Protein AF-D8Q491-F1 (afdb_monomer)

Solvent-accessible surface area (backbone atoms only — not comparable to full-atom values): 12392 Å² total; per-residue (Å²): 137,83,87,82,88,84,88,85,86,87,83,84,88,84,90,82,81,89,84,92,82,85,83,87,78,84,89,77,90,80,91,77,88,79,81,91,75,91,73,82,64,84,71,76,79,67,75,72,90,44,61,67,62,48,45,58,48,51,30,65,76,68,68,50,57,91,89,53,68,70,28,68,80,63,49,82,90,62,61,54,88,45,78,64,94,67,52,66,62,59,52,46,54,24,27,50,45,33,54,44,52,53,35,52,75,70,71,42,76,95,62,37,44,42,75,63,57,40,50,51,49,48,32,70,74,39,48,32,56,67,73,45,66,85,52,65,62,58,53,50,44,51,50,44,46,74,41,29,46,34,41,44,70,48,88,84,51,83,90,28,27,40,46,79,44,65,89,85,43,86,51,60,70,64,85,78,82,71,77,78,76,79,78,78,82,81,131

Mean predicted aligned error: 14.81 Å

Nearest PDB structures (foldseek):
  3g73-assembly1_A  TM=8.314E-01  e=1.509E-03  Homo sapiens
  3g73-assembly1_B  TM=8.628E-01  e=2.860E-03  Homo sapiens
  6lbi-assembly2_H  TM=8.361E-01  e=1.507E-02  Homo sapiens
  6i6k-assembly1_B  TM=3.647E-01  e=5.401E+00  Papaver somniferum
  1cd3-assembly1_1  TM=3.477E-01  e=9.602E+00  Sinsheimervirus phiX174

Organism: Schizophyllum commune (strain H4-8 / FGSC 9210) (NCBI:txid578458)

Structure (mmCIF, N/CA/C/O backbone):
data_AF-D8Q491-F1
#
_entry.id   AF-D8Q491-F1
#
loop_
_atom_site.group_PDB
_atom_site.id
_atom_site.type_symbol
_atom_site.label_atom_id
_atom_site.label_alt_id
_atom_site.label_comp_id
_atom_site.label_asym_id
_atom_site.label_entity_id
_atom_site.label_seq_id
_atom_site.pdbx_PDB_ins_code
_atom_site.Cartn_x
_atom_site.Cartn_y
_atom_site.Cartn_z
_atom_site.occupancy
_atom_site.B_iso_or_equiv
_atom_site.auth_seq_id
_atom_site.auth_comp_id
_atom_site.auth_asym_id
_atom_site.auth_atom_id
_atom_site.pdbx_PDB_model_num
ATOM 1 N N . MET A 1 1 ? -40.346 23.541 -22.746 1.00 47.41 1 MET A N 1
ATOM 2 C CA . MET A 1 1 ? -39.915 23.163 -24.108 1.00 47.41 1 MET A CA 1
ATOM 3 C C . MET A 1 1 ? -38.427 23.462 -24.255 1.00 47.41 1 MET A C 1
ATOM 5 O O . MET A 1 1 ? -38.086 24.629 -24.392 1.00 47.41 1 MET A O 1
ATOM 9 N N . PRO A 1 2 ? -37.540 22.463 -24.142 1.00 61.78 2 PRO A N 1
ATOM 10 C CA . PRO A 1 2 ? -36.136 22.599 -24.532 1.00 61.78 2 PRO A CA 1
ATOM 11 C C . PRO A 1 2 ? -35.940 22.280 -26.033 1.00 61.78 2 PRO A C 1
ATOM 13 O O . PRO A 1 2 ? -36.677 21.444 -26.565 1.00 61.78 2 PRO A O 1
ATOM 16 N N . PRO A 1 3 ? -34.987 22.927 -26.732 1.00 64.44 3 PRO A N 1
ATOM 17 C CA . PRO A 1 3 ? -34.713 22.653 -28.143 1.00 64.44 3 PRO A CA 1
ATOM 18 C C . PRO A 1 3 ? -33.944 21.330 -28.341 1.00 64.44 3 PRO A C 1
ATOM 20 O O . PRO A 1 3 ? -33.133 20.966 -27.486 1.00 64.44 3 PRO A O 1
ATOM 23 N N . PRO A 1 4 ? -34.154 20.619 -29.468 1.00 67.69 4 PRO A N 1
ATOM 24 C CA . PRO A 1 4 ? -33.410 19.413 -29.807 1.00 67.69 4 PRO A CA 1
ATOM 25 C C . PRO A 1 4 ? -32.214 19.686 -30.740 1.00 67.69 4 PRO A C 1
ATOM 27 O O . PRO A 1 4 ? -32.138 20.713 -31.414 1.00 67.69 4 PRO A O 1
ATOM 30 N N . CYS A 1 5 ? -31.374 18.651 -30.846 1.00 49.38 5 CYS A N 1
ATOM 31 C CA . CYS A 1 5 ? -30.416 18.360 -31.920 1.00 49.38 5 CYS A CA 1
ATOM 32 C C . CYS A 1 5 ? -29.028 19.021 -31.834 1.00 49.38 5 CYS A C 1
ATOM 34 O O . CYS A 1 5 ? -28.890 20.235 -31.943 1.00 49.38 5 CYS A O 1
ATOM 36 N N . ARG A 1 6 ? -27.978 18.185 -31.869 1.00 49.53 6 ARG A N 1
ATOM 37 C CA . ARG A 1 6 ? -27.220 17.882 -33.106 1.00 49.53 6 ARG A CA 1
ATOM 38 C C . ARG A 1 6 ? -26.058 16.917 -32.823 1.00 49.53 6 ARG A C 1
ATOM 40 O O . ARG A 1 6 ? -25.087 17.283 -32.174 1.00 49.53 6 ARG A O 1
ATOM 47 N N . CYS A 1 7 ? -26.144 15.711 -33.381 1.00 46.56 7 CYS A N 1
ATOM 48 C CA . CYS A 1 7 ? -24.970 14.932 -33.784 1.00 46.56 7 CYS A CA 1
ATOM 49 C C . CYS A 1 7 ? -24.567 15.355 -35.206 1.00 46.56 7 CYS A C 1
ATOM 51 O O . CYS A 1 7 ? -25.446 15.660 -36.017 1.00 46.56 7 CYS A O 1
ATOM 53 N N . PRO A 1 8 ? -23.263 15.352 -35.514 1.00 58.75 8 PRO A N 1
ATOM 54 C CA . PRO A 1 8 ? -22.802 14.750 -36.769 1.00 58.75 8 PRO A CA 1
ATOM 55 C C . PRO A 1 8 ? -21.552 13.870 -36.538 1.00 58.75 8 PRO A C 1
ATOM 57 O O . PRO A 1 8 ? -20.696 14.212 -35.733 1.00 58.75 8 PRO A O 1
ATOM 60 N N . THR A 1 9 ? -21.506 12.622 -37.010 1.00 46.50 9 THR A N 1
ATOM 61 C CA . THR A 1 9 ? -21.212 12.124 -38.376 1.00 46.50 9 THR A CA 1
ATOM 62 C C . THR A 1 9 ? -19.729 11.766 -38.557 1.00 46.50 9 THR A C 1
ATOM 64 O O . THR A 1 9 ? -18.832 12.500 -38.167 1.00 46.50 9 THR A O 1
ATOM 67 N N . ALA A 1 10 ? -19.536 10.583 -39.139 1.00 47.47 10 ALA A N 1
ATOM 68 C CA . ALA A 1 10 ? -18.317 9.825 -39.390 1.00 47.47 10 ALA A CA 1
ATOM 69 C C . ALA A 1 10 ? -17.222 10.496 -40.247 1.00 47.47 10 ALA A C 1
ATOM 71 O O . ALA A 1 10 ? -17.512 11.323 -41.106 1.00 47.47 10 ALA A O 1
ATOM 72 N N . ALA A 1 11 ? -15.996 9.977 -40.112 1.00 49.75 11 ALA A N 1
ATOM 73 C CA . ALA A 1 11 ? -14.990 9.824 -41.177 1.00 49.75 11 ALA A CA 1
ATOM 74 C C . ALA A 1 11 ? -14.065 8.653 -40.758 1.00 49.75 11 ALA A C 1
ATOM 76 O O . ALA A 1 11 ? -13.478 8.705 -39.683 1.00 49.75 11 ALA A O 1
ATOM 77 N N . LEU A 1 12 ? -14.154 7.443 -41.324 1.00 45.56 12 LEU A N 1
ATOM 78 C CA . LEU A 1 12 ? -13.623 6.936 -42.605 1.00 45.56 12 LEU A CA 1
ATOM 79 C C . LEU A 1 12 ? -12.116 7.163 -42.849 1.00 45.56 12 LEU A C 1
ATOM 81 O O . LEU A 1 12 ? -11.683 8.272 -43.122 1.00 45.56 12 LEU A O 1
ATOM 85 N N . LEU A 1 13 ? -11.416 6.018 -42.869 1.00 48.44 13 LEU A N 1
ATOM 86 C CA . LEU A 1 13 ? -10.315 5.595 -43.749 1.00 48.44 13 LEU A CA 1
ATOM 87 C C . LEU A 1 13 ? -9.001 6.393 -43.769 1.00 48.44 13 LEU A C 1
ATOM 89 O O . LEU A 1 13 ? -8.922 7.523 -44.232 1.00 48.44 13 LEU A O 1
ATOM 93 N N . GLY A 1 14 ? -7.924 5.676 -43.440 1.00 43.28 14 GLY A N 1
ATOM 94 C CA . GLY A 1 14 ? -6.545 6.053 -43.736 1.00 43.28 14 GLY A CA 1
ATOM 95 C C . GLY A 1 14 ? -5.638 4.827 -43.711 1.00 43.28 14 GLY A C 1
ATOM 96 O O . GLY A 1 14 ? -4.915 4.600 -42.749 1.00 43.28 14 GLY A O 1
ATOM 97 N N . LEU A 1 15 ? -5.744 4.003 -44.752 1.00 49.75 15 LEU A N 1
ATOM 98 C CA . LEU A 1 15 ? -4.867 2.872 -45.043 1.00 49.75 15 LEU A CA 1
ATOM 99 C C . LEU A 1 15 ? -3.595 3.418 -45.714 1.00 49.75 15 LEU A C 1
ATOM 101 O O . LEU A 1 15 ? -3.700 4.054 -46.761 1.00 49.75 15 LEU A O 1
ATOM 105 N N . ALA A 1 16 ? -2.413 3.163 -45.153 1.00 48.84 16 ALA A N 1
ATOM 106 C CA . ALA A 1 16 ? -1.145 3.326 -45.864 1.00 48.84 16 ALA A CA 1
ATOM 107 C C . ALA A 1 16 ? -0.151 2.244 -45.422 1.00 48.84 16 ALA A C 1
ATOM 109 O O . ALA A 1 16 ? 0.272 2.171 -44.271 1.00 48.84 16 ALA A O 1
ATOM 110 N N . LEU A 1 17 ? 0.138 1.373 -46.383 1.00 44.84 17 LEU A N 1
ATOM 111 C CA . LEU A 1 17 ? 1.095 0.275 -46.388 1.00 44.84 17 LEU A CA 1
ATOM 112 C C . LEU A 1 17 ? 2.467 0.798 -46.879 1.00 44.84 17 LEU A C 1
ATOM 114 O O . LEU A 1 17 ? 2.544 1.897 -47.427 1.00 44.84 17 LEU A O 1
ATOM 118 N N . VAL A 1 18 ? 3.474 -0.087 -46.837 1.00 45.28 18 VAL A N 1
ATOM 119 C CA . VAL A 1 18 ? 4.784 -0.063 -47.537 1.00 45.28 18 VAL A CA 1
ATOM 120 C C . VAL A 1 18 ? 5.852 0.777 -46.783 1.00 45.28 18 VAL A C 1
ATOM 122 O O . VAL A 1 18 ? 5.591 1.908 -46.411 1.00 45.28 18 VAL A O 1
ATOM 125 N N . ILE A 1 19 ? 7.070 0.315 -46.449 1.00 48.22 19 ILE A N 1
ATOM 126 C CA . ILE A 1 19 ? 8.067 -0.447 -47.225 1.00 48.22 19 ILE A CA 1
ATOM 127 C C . ILE A 1 19 ? 9.007 -1.272 -46.311 1.00 48.22 19 ILE A C 1
ATOM 129 O O . ILE A 1 19 ? 9.487 -0.793 -45.287 1.00 48.22 19 ILE A O 1
ATOM 133 N N . LEU A 1 20 ? 9.301 -2.503 -46.751 1.00 45.97 20 LEU A N 1
ATOM 134 C CA . LEU A 1 20 ? 10.398 -3.384 -46.326 1.00 45.97 20 LEU A CA 1
ATOM 135 C C . LEU A 1 20 ? 11.755 -2.893 -46.859 1.00 45.97 20 LEU A C 1
ATOM 137 O O . LEU A 1 20 ? 11.877 -2.659 -48.059 1.00 45.97 20 LEU A O 1
ATOM 141 N N . ALA A 1 21 ? 12.798 -2.908 -46.026 1.00 48.22 21 ALA A N 1
ATOM 142 C CA . ALA A 1 21 ? 14.168 -3.151 -46.489 1.00 48.22 21 ALA A CA 1
ATOM 143 C C . ALA A 1 21 ? 15.022 -3.778 -45.364 1.00 48.22 21 ALA A C 1
ATOM 145 O O . ALA A 1 21 ? 15.107 -3.199 -44.279 1.00 48.22 21 ALA A O 1
ATOM 146 N N . PRO A 1 22 ? 15.661 -4.940 -45.592 1.00 48.66 22 PRO A N 1
ATOM 147 C CA . PRO A 1 22 ? 16.613 -5.534 -44.663 1.00 48.66 22 PRO A CA 1
ATOM 148 C C . PRO A 1 22 ? 18.025 -5.000 -44.942 1.00 48.66 22 PRO A C 1
ATOM 150 O O . PRO A 1 22 ? 18.543 -5.152 -46.046 1.00 48.66 22 PRO A O 1
ATOM 153 N N . VAL A 1 23 ? 18.682 -4.414 -43.940 1.00 55.75 23 VAL A N 1
ATOM 154 C CA . VAL A 1 23 ? 20.129 -4.167 -44.001 1.00 55.75 23 VAL A CA 1
ATOM 155 C C . VAL A 1 23 ? 20.834 -5.325 -43.308 1.00 55.75 23 VAL A C 1
ATOM 157 O O . VAL A 1 23 ? 20.919 -5.404 -42.086 1.00 55.75 23 VAL A O 1
ATOM 160 N N . VAL A 1 24 ? 21.324 -6.239 -44.138 1.00 48.47 24 VAL A N 1
ATOM 161 C CA . VAL A 1 24 ? 22.326 -7.241 -43.788 1.00 48.47 24 VAL A CA 1
ATOM 162 C C . VAL A 1 24 ? 23.641 -6.499 -43.553 1.00 48.47 24 VAL A C 1
ATOM 164 O O . VAL A 1 24 ? 24.167 -5.883 -44.476 1.00 48.47 24 VAL A O 1
ATOM 167 N N . HIS A 1 25 ? 24.177 -6.550 -42.334 1.00 47.19 25 HIS A N 1
ATOM 168 C CA . HIS A 1 25 ? 25.595 -6.297 -42.098 1.00 47.19 25 HIS A CA 1
ATOM 169 C C . HIS A 1 25 ? 26.256 -7.587 -41.629 1.00 47.19 25 HIS A C 1
ATOM 171 O O . HIS A 1 25 ? 25.835 -8.250 -40.684 1.00 47.19 25 HIS A O 1
ATOM 177 N N . THR A 1 26 ? 27.270 -7.939 -42.400 1.00 53.16 26 THR A N 1
ATOM 178 C CA . THR A 1 26 ? 28.148 -9.094 -42.318 1.00 53.16 26 THR A CA 1
ATOM 179 C C . THR A 1 26 ? 28.797 -9.259 -40.949 1.00 53.16 26 THR A C 1
ATOM 181 O O . THR A 1 26 ? 29.401 -8.332 -40.413 1.00 53.16 26 THR A O 1
ATOM 184 N N . LEU A 1 27 ? 28.727 -10.495 -40.454 1.00 40.72 27 LEU A N 1
ATOM 185 C CA . LEU A 1 27 ? 29.544 -11.048 -39.382 1.00 40.72 27 LEU A CA 1
ATOM 186 C C . LEU A 1 27 ? 31.038 -10.851 -39.672 1.00 40.72 27 LEU A C 1
ATOM 188 O O . LEU A 1 27 ? 31.508 -11.153 -40.770 1.00 40.72 27 LEU A O 1
ATOM 192 N N . ARG A 1 28 ? 31.797 -10.451 -38.650 1.00 51.75 28 ARG A N 1
ATOM 193 C CA . ARG A 1 28 ? 33.233 -10.722 -38.566 1.00 51.75 28 ARG A CA 1
ATOM 194 C C . ARG A 1 28 ? 33.545 -11.223 -37.150 1.00 51.75 28 ARG A C 1
ATOM 196 O O . ARG A 1 28 ? 33.179 -10.533 -36.200 1.00 51.75 28 ARG A O 1
ATOM 203 N N . PRO A 1 29 ? 34.153 -12.411 -36.991 1.00 46.44 29 PRO A N 1
ATOM 204 C CA . PRO A 1 29 ? 34.538 -12.929 -35.688 1.00 46.44 29 PRO A CA 1
ATOM 205 C C . PRO A 1 29 ? 35.865 -12.291 -35.266 1.00 46.44 29 PRO A C 1
ATOM 207 O O . PRO A 1 29 ? 36.779 -12.165 -36.080 1.00 46.44 29 PRO A O 1
ATOM 210 N N . SER A 1 30 ? 35.963 -11.895 -34.002 1.00 48.22 30 SER A N 1
ATOM 211 C CA . SER A 1 30 ? 37.242 -11.638 -33.344 1.00 48.22 30 SER A CA 1
ATOM 212 C C . SER A 1 30 ? 37.211 -12.406 -32.036 1.00 48.22 30 SER A C 1
ATOM 214 O O . SER A 1 30 ? 36.563 -12.002 -31.072 1.00 48.22 30 SER A O 1
ATOM 216 N N . GLU A 1 31 ? 37.835 -13.573 -32.071 1.00 52.53 31 GLU A N 1
ATOM 217 C CA . GLU A 1 31 ? 38.245 -14.309 -30.890 1.00 52.53 31 GLU A CA 1
ATOM 218 C C . GLU A 1 31 ? 39.407 -13.539 -30.277 1.00 52.53 31 GLU A C 1
ATOM 220 O O . GLU A 1 31 ? 40.413 -13.353 -30.944 1.00 52.53 31 GLU A O 1
ATOM 225 N N . ASP A 1 32 ? 39.235 -13.070 -29.048 1.00 52.81 32 ASP A N 1
ATOM 226 C CA . ASP A 1 32 ? 40.310 -12.970 -28.066 1.00 52.81 32 ASP A CA 1
ATOM 227 C C . ASP A 1 32 ? 39.650 -12.974 -26.687 1.00 52.81 32 ASP A C 1
ATOM 229 O O . ASP A 1 32 ? 39.101 -11.990 -26.188 1.00 52.81 32 ASP A O 1
ATOM 233 N N . ALA A 1 33 ? 39.635 -14.168 -26.106 1.00 50.69 33 ALA A N 1
ATOM 234 C CA . ALA A 1 33 ? 39.386 -14.378 -24.699 1.00 50.69 33 ALA A CA 1
ATOM 235 C C . ALA A 1 33 ? 40.558 -13.797 -23.910 1.00 50.69 33 ALA A C 1
ATOM 237 O O . ALA A 1 33 ? 41.686 -14.145 -24.217 1.00 50.69 33 ALA A O 1
ATOM 238 N N . HIS A 1 34 ? 40.297 -13.001 -22.870 1.00 41.78 34 HIS A N 1
ATOM 239 C CA . HIS A 1 34 ? 41.049 -13.044 -21.613 1.00 41.78 34 HIS A CA 1
ATOM 240 C C . HIS A 1 34 ? 40.311 -12.271 -20.502 1.00 41.78 34 HIS A C 1
ATOM 242 O O . HIS A 1 34 ? 40.121 -11.064 -20.571 1.00 41.78 34 HIS A O 1
ATOM 248 N N . SER A 1 35 ? 39.941 -13.035 -19.471 1.00 39.22 35 SER A N 1
ATOM 249 C CA . SER A 1 35 ? 39.947 -12.698 -18.041 1.00 39.22 35 SER A CA 1
ATOM 250 C C . SER A 1 35 ? 39.117 -11.522 -17.500 1.00 39.22 35 SER A C 1
ATOM 252 O O . SER A 1 35 ? 39.517 -10.368 -17.537 1.00 39.22 35 SER A O 1
ATOM 254 N N . LEU A 1 36 ? 38.020 -11.911 -16.835 1.00 52.19 36 LEU A N 1
ATOM 255 C CA . LEU A 1 36 ? 37.711 -11.615 -15.426 1.00 52.19 36 LEU A CA 1
ATOM 256 C C . LEU A 1 36 ? 38.154 -10.248 -14.881 1.00 52.19 36 LEU A C 1
ATOM 258 O O . LEU A 1 36 ? 39.211 -10.139 -14.274 1.00 52.19 36 LEU A O 1
ATOM 262 N N . GLU A 1 37 ? 37.231 -9.293 -14.916 1.00 48.25 37 GLU A N 1
ATOM 263 C CA . GLU A 1 37 ? 37.035 -8.331 -13.831 1.00 48.25 37 GLU A CA 1
ATOM 264 C C . GLU A 1 37 ? 35.536 -8.354 -13.503 1.00 48.25 37 GLU A C 1
ATOM 266 O O . GLU A 1 37 ? 34.687 -7.943 -14.298 1.00 48.25 37 GLU A O 1
ATOM 271 N N . VAL A 1 38 ? 35.195 -8.914 -12.340 1.00 51.72 38 VAL A N 1
ATOM 272 C CA . VAL A 1 38 ? 33.854 -8.874 -11.744 1.00 51.72 38 VAL A CA 1
ATOM 273 C C . VAL A 1 38 ? 33.609 -7.435 -11.288 1.00 51.72 38 VAL A C 1
ATOM 275 O O . VAL A 1 38 ? 33.744 -7.086 -10.120 1.00 51.72 38 VAL A O 1
ATOM 278 N N . GLY A 1 39 ? 33.291 -6.570 -12.247 1.00 39.03 39 GLY A N 1
ATOM 279 C CA . GLY A 1 39 ? 32.805 -5.222 -12.005 1.00 39.03 39 GLY A CA 1
ATOM 280 C C . GLY A 1 39 ? 31.321 -5.276 -11.677 1.00 39.03 39 GLY A C 1
ATOM 281 O O . GLY A 1 39 ? 30.483 -5.122 -12.563 1.00 39.03 39 GLY A O 1
ATOM 282 N N . GLY A 1 40 ? 30.989 -5.508 -10.406 1.00 44.56 40 GLY A N 1
ATOM 283 C CA . GLY A 1 40 ? 29.652 -5.266 -9.867 1.00 44.56 40 GLY A CA 1
ATOM 284 C C . GLY A 1 40 ? 29.338 -3.773 -9.910 1.00 44.56 40 GLY A C 1
ATOM 285 O O . GLY A 1 40 ? 29.452 -3.082 -8.901 1.00 44.56 40 GLY A O 1
ATOM 286 N N . GLY A 1 41 ? 28.993 -3.261 -11.093 1.00 37.09 41 GLY A N 1
ATOM 287 C CA . GLY A 1 41 ? 28.416 -1.930 -11.232 1.00 37.09 41 GLY A CA 1
ATOM 288 C C . GLY A 1 41 ? 27.120 -1.847 -10.419 1.00 37.09 41 GLY A C 1
ATOM 289 O O . GLY A 1 41 ? 26.468 -2.879 -10.227 1.00 37.09 41 GLY A O 1
ATOM 290 N N . PRO A 1 42 ? 26.730 -0.658 -9.924 1.00 43.47 42 PRO A N 1
ATOM 291 C CA . PRO A 1 42 ? 25.450 -0.492 -9.258 1.00 43.47 42 PRO A CA 1
ATOM 292 C C . PRO A 1 42 ? 24.379 -0.894 -10.265 1.00 43.47 42 PRO A C 1
ATOM 294 O O . PRO A 1 42 ? 24.131 -0.193 -11.246 1.00 43.47 42 PRO A O 1
ATOM 297 N N . THR A 1 43 ? 23.797 -2.076 -10.067 1.00 49.62 43 THR A N 1
ATOM 298 C CA . THR A 1 43 ? 22.609 -2.502 -10.787 1.00 49.62 43 THR A CA 1
ATOM 299 C C . THR A 1 43 ? 21.616 -1.376 -10.597 1.00 49.62 43 THR A C 1
ATOM 301 O O . THR A 1 43 ? 21.188 -1.141 -9.465 1.00 49.62 43 THR A O 1
ATOM 304 N N . SER A 1 44 ? 21.322 -0.641 -11.672 1.00 45.06 44 SER A N 1
ATOM 305 C CA . SER A 1 44 ? 20.170 0.247 -11.725 1.00 45.06 44 SER A CA 1
ATOM 306 C C . SER A 1 44 ? 19.031 -0.542 -11.096 1.00 45.06 44 SER A C 1
ATOM 308 O O . SER A 1 44 ? 18.641 -1.582 -11.635 1.00 45.06 44 SER A O 1
ATOM 310 N N . ARG A 1 45 ? 18.579 -0.121 -9.907 1.00 54.94 45 ARG A N 1
ATOM 311 C CA . ARG A 1 45 ? 17.489 -0.7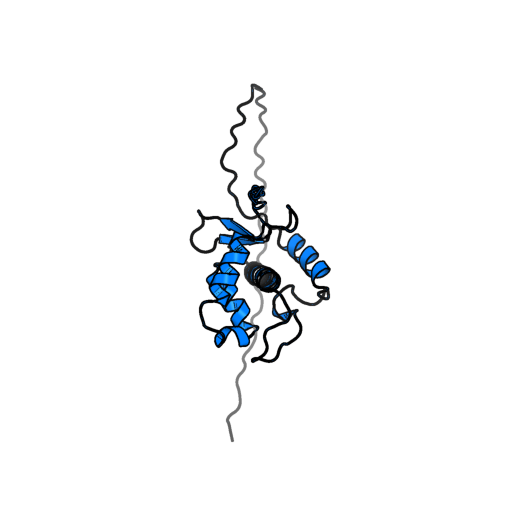62 -9.163 1.00 54.94 45 ARG A CA 1
ATOM 312 C C . ARG A 1 45 ? 16.168 -0.418 -9.831 1.00 54.94 45 ARG A C 1
ATOM 314 O O . ARG A 1 45 ? 15.190 -0.094 -9.177 1.00 54.94 45 ARG A O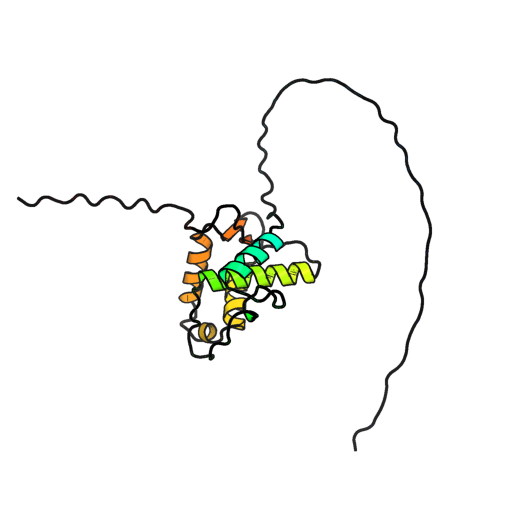 1
ATOM 321 N N . ARG A 1 46 ? 16.156 -0.470 -11.164 1.00 55.94 46 ARG A N 1
ATOM 322 C CA . ARG A 1 46 ? 14.964 -0.347 -11.964 1.00 55.94 46 ARG A CA 1
ATOM 323 C C . ARG A 1 46 ? 14.014 -1.397 -11.404 1.00 55.94 46 ARG A C 1
ATOM 325 O O . ARG A 1 46 ? 14.366 -2.582 -11.440 1.00 55.94 46 ARG A O 1
ATOM 332 N N . PRO A 1 47 ? 12.877 -0.979 -10.839 1.00 57.25 47 PRO A N 1
ATOM 333 C CA . PRO A 1 47 ? 11.970 -1.896 -10.189 1.00 57.25 47 PRO A CA 1
ATOM 334 C C . PRO A 1 47 ? 11.624 -2.981 -11.209 1.00 57.25 47 PRO A C 1
ATOM 336 O O . PRO A 1 47 ? 11.205 -2.652 -12.329 1.00 57.25 47 PRO A O 1
ATOM 339 N N . PRO A 1 48 ? 11.879 -4.263 -10.898 1.00 60.81 48 PRO A N 1
ATOM 340 C CA . PRO A 1 48 ? 11.470 -5.327 -11.789 1.00 60.81 48 PRO A CA 1
ATOM 341 C C . PRO A 1 48 ? 9.964 -5.176 -11.987 1.00 60.81 48 PRO A C 1
ATOM 343 O O . PRO A 1 48 ? 9.235 -4.880 -11.037 1.00 60.81 48 PRO A O 1
ATOM 346 N N . ASN A 1 49 ? 9.501 -5.316 -13.230 1.00 66.06 49 ASN A N 1
ATOM 347 C CA . ASN A 1 49 ? 8.082 -5.283 -13.568 1.00 66.06 49 ASN A CA 1
ATOM 348 C C . ASN A 1 49 ? 7.388 -6.541 -13.005 1.00 66.06 49 ASN A C 1
ATOM 350 O O . ASN A 1 49 ? 6.925 -7.401 -13.745 1.00 66.06 49 ASN A O 1
ATOM 354 N N . ASN A 1 50 ? 7.353 -6.660 -11.679 1.00 84.25 50 ASN A N 1
ATOM 355 C CA . ASN A 1 50 ? 6.768 -7.758 -10.922 1.00 84.25 50 ASN A CA 1
ATOM 356 C C . ASN A 1 50 ? 5.271 -7.518 -10.683 1.00 84.25 50 ASN A C 1
ATOM 358 O O . ASN A 1 50 ? 4.691 -8.147 -9.805 1.00 84.25 50 ASN A O 1
ATOM 362 N N . HIS A 1 51 ? 4.636 -6.607 -11.434 1.00 87.50 51 HIS A N 1
ATOM 363 C CA . HIS A 1 51 ? 3.224 -6.257 -11.256 1.00 87.50 51 HIS A CA 1
ATOM 364 C C . HIS A 1 51 ? 2.328 -7.500 -11.326 1.00 87.50 51 HIS A C 1
ATOM 366 O O . HIS A 1 51 ? 1.583 -7.759 -10.390 1.00 87.50 51 HIS A O 1
ATOM 372 N N . GLU A 1 52 ? 2.508 -8.347 -12.340 1.00 90.06 52 GLU A N 1
ATOM 373 C CA . GLU A 1 52 ? 1.731 -9.583 -12.503 1.00 90.06 52 GLU A CA 1
ATOM 374 C C . GLU A 1 52 ? 1.963 -10.596 -11.366 1.00 90.06 52 GLU A C 1
ATOM 376 O O . GLU A 1 52 ? 1.018 -11.179 -10.832 1.00 90.06 52 GLU A O 1
ATOM 381 N N . ALA A 1 53 ? 3.215 -10.785 -10.938 1.00 92.06 53 ALA A N 1
ATOM 382 C CA . ALA A 1 53 ? 3.534 -11.674 -9.820 1.00 92.06 53 ALA A CA 1
ATOM 383 C C . ALA A 1 53 ? 2.924 -11.165 -8.501 1.00 92.06 53 ALA A C 1
ATOM 385 O O . ALA A 1 53 ? 2.401 -11.951 -7.703 1.00 92.06 53 ALA A O 1
ATOM 386 N N . ASN A 1 54 ? 2.956 -9.847 -8.296 1.00 93.00 54 ASN A N 1
ATOM 387 C CA . ASN A 1 54 ? 2.349 -9.181 -7.154 1.00 93.00 54 ASN A CA 1
ATOM 388 C C . ASN A 1 54 ? 0.815 -9.312 -7.181 1.00 93.00 54 ASN A C 1
ATOM 390 O O . ASN A 1 54 ? 0.231 -9.588 -6.132 1.00 93.00 54 ASN A O 1
ATOM 394 N N . ASP A 1 55 ? 0.176 -9.189 -8.353 1.00 94.56 55 ASP A N 1
ATOM 395 C CA . ASP A 1 55 ? -1.270 -9.392 -8.535 1.00 94.56 55 ASP A CA 1
ATOM 396 C C . ASP A 1 55 ? -1.674 -10.797 -8.085 1.00 94.56 55 ASP A C 1
ATOM 398 O O . ASP A 1 55 ? -2.503 -10.952 -7.186 1.00 94.56 55 ASP A O 1
ATOM 402 N N . ILE A 1 56 ? -1.005 -11.826 -8.619 1.00 95.06 56 ILE A N 1
ATOM 403 C CA . ILE A 1 56 ? -1.277 -13.232 -8.289 1.00 95.06 56 ILE A CA 1
ATOM 404 C C . ILE A 1 56 ? -1.123 -13.479 -6.783 1.00 95.06 56 ILE A C 1
ATOM 406 O O . ILE A 1 56 ? -1.944 -14.180 -6.180 1.00 95.06 56 ILE A O 1
ATOM 410 N N . TYR A 1 57 ? -0.079 -12.918 -6.167 1.00 95.31 57 TYR A N 1
ATOM 411 C CA . TYR A 1 57 ? 0.174 -13.072 -4.737 1.00 95.31 57 TYR A CA 1
ATOM 412 C C . TYR A 1 57 ? -0.938 -12.442 -3.888 1.00 95.31 57 TYR A C 1
ATOM 414 O O . TYR A 1 57 ? -1.557 -13.122 -3.063 1.00 95.31 57 TYR A O 1
ATOM 422 N N . LEU A 1 58 ? -1.231 -11.162 -4.122 1.00 96.19 58 LEU A N 1
ATOM 423 C CA . LEU A 1 58 ? -2.240 -10.406 -3.380 1.00 96.19 58 LEU A CA 1
ATOM 424 C C . LEU A 1 58 ? -3.634 -11.002 -3.555 1.00 96.19 58 LEU A C 1
ATOM 426 O O . LEU A 1 58 ? -4.391 -11.121 -2.590 1.00 96.19 58 LEU A O 1
ATOM 430 N N . ARG A 1 59 ? -3.949 -11.450 -4.770 1.00 97.06 59 ARG A N 1
ATOM 431 C CA . ARG A 1 59 ? -5.204 -12.115 -5.096 1.00 97.06 59 ARG A CA 1
ATOM 432 C C . ARG A 1 59 ? -5.423 -13.367 -4.254 1.00 97.06 59 ARG A C 1
ATOM 434 O O . ARG A 1 59 ? -6.510 -13.556 -3.711 1.00 97.06 59 ARG A O 1
ATOM 441 N N . ARG A 1 60 ? -4.390 -14.202 -4.105 1.00 96.31 60 ARG A N 1
ATOM 442 C CA . ARG A 1 60 ? -4.437 -15.404 -3.255 1.00 96.31 60 ARG A CA 1
ATOM 443 C C . ARG A 1 60 ? -4.554 -15.046 -1.776 1.00 96.31 60 ARG A C 1
ATOM 445 O O . ARG A 1 60 ? -5.362 -15.649 -1.077 1.00 96.31 60 ARG A O 1
ATOM 452 N N . GLN A 1 61 ? -3.775 -14.069 -1.312 1.00 95.50 61 GLN A N 1
ATOM 453 C CA . GLN A 1 61 ? -3.741 -13.662 0.095 1.00 95.50 61 GLN A CA 1
ATOM 454 C C . GLN A 1 61 ? -5.076 -13.071 0.569 1.00 95.50 61 GLN A C 1
ATOM 456 O O . GLN A 1 61 ? -5.511 -13.348 1.684 1.00 95.50 61 GLN A O 1
ATOM 461 N N . LEU A 1 62 ? -5.718 -12.258 -0.271 1.00 96.06 62 LEU A N 1
ATOM 462 C CA . LEU A 1 62 ? -6.933 -11.512 0.067 1.00 96.06 62 LEU A CA 1
ATOM 463 C C . LEU A 1 62 ? -8.205 -12.122 -0.533 1.00 96.06 62 LEU A C 1
ATOM 465 O O . LEU A 1 62 ? -9.279 -11.549 -0.383 1.00 96.06 62 LEU A O 1
ATOM 469 N N . GLN A 1 63 ? -8.083 -13.276 -1.198 1.00 96.44 63 GLN A N 1
ATOM 470 C CA . GLN A 1 63 ? -9.179 -13.985 -1.864 1.00 96.44 63 GLN A CA 1
ATOM 471 C C . GLN A 1 63 ? -9.949 -13.101 -2.862 1.00 96.44 63 GLN A C 1
ATOM 473 O O . GLN A 1 63 ? -11.174 -13.172 -2.958 1.00 96.44 63 GLN A O 1
ATOM 478 N N . ILE A 1 64 ? -9.230 -12.268 -3.622 1.00 95.88 64 ILE A N 1
ATOM 479 C CA . ILE A 1 64 ? -9.846 -11.352 -4.590 1.00 95.88 64 ILE A CA 1
ATOM 480 C C . ILE A 1 64 ? -10.285 -12.146 -5.839 1.00 95.88 64 ILE A C 1
ATOM 482 O O . ILE A 1 64 ? -9.462 -12.815 -6.470 1.00 95.88 64 ILE A O 1
ATOM 486 N N . PRO A 1 65 ? -11.557 -12.083 -6.262 1.00 95.19 65 PRO A N 1
ATOM 487 C CA . PRO A 1 65 ? -12.035 -12.782 -7.457 1.00 95.19 65 PRO A CA 1
ATOM 488 C C . PRO A 1 65 ? -11.347 -12.315 -8.748 1.00 95.19 65 PRO A C 1
ATOM 490 O O . PRO A 1 65 ? -11.199 -11.106 -8.917 1.00 95.19 65 PRO A O 1
ATOM 493 N N . PRO A 1 66 ? -11.001 -13.213 -9.699 1.00 93.75 66 PRO A N 1
ATOM 494 C CA . PRO A 1 66 ? -10.176 -12.916 -10.888 1.00 93.75 66 PRO A CA 1
ATOM 495 C C . PRO A 1 66 ? -10.711 -11.803 -11.798 1.00 93.75 66 PRO A C 1
ATOM 497 O O . PRO A 1 66 ? -9.959 -11.251 -12.588 1.00 93.75 66 PRO A O 1
ATOM 500 N N . HIS A 1 67 ? -11.999 -11.479 -11.695 1.00 93.12 67 HIS A N 1
ATOM 501 C CA . HIS A 1 67 ? -12.654 -10.430 -12.473 1.00 93.12 67 HIS A CA 1
ATOM 502 C C . HIS A 1 67 ? -12.540 -9.028 -11.850 1.00 93.12 67 HIS A C 1
ATOM 504 O O . HIS A 1 67 ? -12.932 -8.061 -12.493 1.00 93.12 67 HIS A O 1
ATOM 510 N N . LEU A 1 68 ? -12.067 -8.916 -10.605 1.00 95.25 68 LEU A N 1
ATOM 511 C CA . LEU A 1 68 ? -11.814 -7.640 -9.939 1.00 95.25 68 LEU A CA 1
ATOM 512 C C . LEU A 1 68 ? -10.333 -7.288 -10.021 1.00 95.25 68 LEU A C 1
ATOM 514 O O . LEU A 1 68 ? -9.476 -8.159 -9.829 1.00 95.25 68 LEU A O 1
ATOM 518 N N . ASP A 1 69 ? -10.056 -6.008 -10.244 1.00 95.31 69 ASP A N 1
ATOM 519 C CA . ASP A 1 69 ? -8.712 -5.448 -10.152 1.00 95.31 69 ASP A CA 1
ATOM 520 C C . ASP A 1 69 ? -8.189 -5.564 -8.715 1.00 95.31 69 ASP A C 1
ATOM 522 O O . ASP A 1 69 ? -8.931 -5.400 -7.748 1.00 95.31 69 ASP A O 1
ATOM 526 N N . VAL A 1 70 ? -6.901 -5.862 -8.549 1.00 96.50 70 VAL A N 1
ATOM 527 C CA . VAL A 1 70 ? -6.285 -5.972 -7.220 1.00 96.50 70 VAL A CA 1
ATOM 528 C C . VAL A 1 70 ? -5.960 -4.571 -6.697 1.00 96.50 70 VAL A C 1
ATOM 530 O O . VAL A 1 70 ? -4.851 -4.059 -6.846 1.00 96.50 70 VAL A O 1
ATOM 533 N N . ASP A 1 71 ? -6.946 -3.918 -6.094 1.00 96.94 71 ASP A N 1
ATOM 534 C CA . ASP A 1 71 ? -6.817 -2.583 -5.512 1.00 96.94 71 ASP A CA 1
ATOM 535 C C . ASP A 1 71 ? -7.675 -2.420 -4.238 1.00 96.94 71 ASP A C 1
ATOM 537 O O . ASP A 1 71 ? -8.190 -3.385 -3.671 1.00 96.94 71 ASP A O 1
ATOM 541 N N . LEU A 1 72 ? -7.811 -1.190 -3.731 1.00 97.31 72 LEU A N 1
ATOM 542 C CA . LEU A 1 72 ? -8.633 -0.915 -2.545 1.00 97.31 72 LEU A CA 1
ATOM 543 C C . LEU A 1 72 ? -10.150 -1.048 -2.791 1.00 97.31 72 LEU A C 1
ATOM 545 O O . LEU A 1 72 ? -10.914 -1.139 -1.825 1.00 97.31 72 LEU A O 1
ATOM 549 N N . TRP A 1 73 ? -10.604 -1.027 -4.046 1.00 96.62 73 TRP A N 1
ATOM 550 C CA . TRP A 1 73 ? -12.013 -1.188 -4.420 1.00 96.62 73 TRP A CA 1
ATOM 551 C C . TRP A 1 73 ? -12.431 -2.655 -4.443 1.00 96.62 73 TRP A C 1
ATOM 553 O O . TRP A 1 73 ? -13.611 -2.932 -4.256 1.00 96.62 73 TRP A O 1
ATOM 563 N N . ALA A 1 74 ? -11.483 -3.588 -4.549 1.00 95.94 74 ALA A N 1
ATOM 564 C CA . ALA A 1 74 ? -11.742 -5.014 -4.358 1.00 95.94 74 ALA A CA 1
ATOM 565 C C . ALA A 1 74 ? -12.105 -5.406 -2.914 1.00 95.94 74 ALA A C 1
ATOM 567 O O . ALA A 1 74 ? -12.604 -6.508 -2.682 1.00 95.94 74 ALA A O 1
ATOM 568 N N . LEU A 1 75 ? -11.845 -4.535 -1.933 1.00 95.31 75 LEU A N 1
ATOM 569 C CA . LEU A 1 75 ? -12.195 -4.797 -0.538 1.00 95.31 75 LEU A CA 1
ATOM 570 C C . LEU A 1 75 ? -13.682 -4.529 -0.255 1.00 95.31 75 LEU A C 1
ATOM 572 O O . LEU A 1 75 ? -14.245 -3.587 -0.828 1.00 95.31 75 LEU A O 1
ATOM 576 N N . PRO A 1 76 ? -14.295 -5.272 0.693 1.00 92.75 76 PRO A N 1
ATOM 577 C CA . PRO A 1 76 ? -15.662 -5.024 1.140 1.00 92.75 76 PRO A CA 1
ATOM 578 C C . PRO A 1 76 ? -15.880 -3.575 1.579 1.00 92.75 76 PRO A C 1
ATOM 580 O O . PRO A 1 76 ? -15.005 -2.952 2.190 1.00 92.75 76 PRO A O 1
ATOM 583 N N . ASP A 1 77 ? -17.071 -3.048 1.300 1.00 91.50 77 ASP A N 1
ATOM 584 C CA . ASP A 1 77 ? -17.438 -1.700 1.716 1.00 91.50 77 ASP A CA 1
ATOM 585 C C . ASP A 1 77 ? -17.432 -1.558 3.243 1.00 91.50 77 ASP A C 1
ATOM 587 O O . ASP A 1 77 ? -17.911 -2.417 3.985 1.00 91.50 77 ASP A O 1
ATOM 591 N N . CYS A 1 78 ? -16.898 -0.429 3.709 1.00 90.81 78 CYS A N 1
ATOM 592 C CA . CYS A 1 78 ? -16.869 -0.055 5.116 1.00 90.81 78 CYS A CA 1
ATOM 593 C C . CYS A 1 78 ? -17.633 1.263 5.303 1.00 90.81 78 CYS A C 1
ATOM 595 O O . CYS A 1 78 ? -17.381 2.212 4.551 1.00 90.81 78 CYS A O 1
ATOM 597 N N . PRO A 1 79 ? -18.533 1.375 6.298 1.00 91.75 79 PRO A N 1
ATOM 598 C CA . PRO A 1 79 ? -19.201 2.634 6.605 1.00 91.75 79 PRO A CA 1
ATOM 599 C C . PRO A 1 79 ? -18.196 3.767 6.883 1.00 91.75 79 PRO A C 1
ATOM 601 O O . PRO A 1 79 ? -17.139 3.522 7.469 1.00 91.75 79 PRO A O 1
ATOM 604 N N . PRO A 1 80 ? -18.515 5.026 6.526 1.00 88.69 80 PRO A N 1
ATOM 605 C CA . PRO A 1 80 ? -17.544 6.126 6.493 1.00 88.69 80 PRO A CA 1
ATOM 606 C C . PRO A 1 80 ? -16.960 6.503 7.860 1.00 88.69 80 PRO A C 1
ATOM 608 O O . PRO A 1 80 ? -15.899 7.111 7.930 1.00 88.69 80 PRO A O 1
ATOM 611 N N . HIS A 1 81 ? -17.642 6.159 8.949 1.00 89.38 81 HIS A N 1
ATOM 612 C CA . HIS A 1 81 ? -17.240 6.463 10.323 1.00 89.38 81 HIS A CA 1
ATOM 613 C C . HIS A 1 81 ? -16.614 5.258 11.042 1.00 89.38 81 HIS A C 1
ATOM 615 O O . HIS A 1 81 ? -16.257 5.363 12.214 1.00 89.38 81 HIS A O 1
ATOM 621 N N . ILE A 1 82 ? -16.469 4.120 10.357 1.00 92.06 82 ILE A N 1
ATOM 622 C CA . ILE A 1 82 ? -15.914 2.890 10.918 1.00 92.06 82 ILE A CA 1
ATOM 623 C C . ILE A 1 82 ? -14.534 2.651 10.315 1.00 92.06 82 ILE A C 1
ATOM 625 O O . ILE A 1 82 ? -14.316 2.806 9.113 1.00 92.06 82 ILE A O 1
ATOM 629 N N . ARG A 1 83 ? -13.584 2.273 11.172 1.00 91.75 83 ARG A N 1
ATOM 630 C CA . ARG A 1 83 ? -12.251 1.871 10.735 1.00 91.75 83 ARG A CA 1
ATOM 631 C C . ARG A 1 83 ? -12.349 0.547 9.964 1.00 91.75 83 ARG A C 1
ATOM 633 O O . ARG A 1 83 ? -12.913 -0.396 10.514 1.00 91.75 83 ARG A O 1
ATOM 640 N N . PRO A 1 84 ? -11.763 0.428 8.760 1.00 94.44 84 PRO A N 1
ATOM 641 C CA . PRO A 1 84 ? -11.748 -0.846 8.051 1.00 94.44 84 PRO A CA 1
ATOM 642 C C . PRO A 1 84 ? -11.006 -1.916 8.862 1.00 94.44 84 PRO A C 1
ATOM 644 O O . PRO A 1 84 ? -9.999 -1.630 9.513 1.00 94.44 84 PRO A O 1
ATOM 647 N N . ASN A 1 85 ? -11.478 -3.162 8.778 1.00 94.31 85 ASN A N 1
ATOM 648 C CA . ASN A 1 85 ? -10.909 -4.305 9.506 1.00 94.31 85 ASN A CA 1
ATOM 649 C C . ASN A 1 85 ? -9.516 -4.727 9.001 1.00 94.31 85 ASN A C 1
ATOM 651 O O . ASN A 1 85 ? -8.847 -5.551 9.622 1.00 94.31 85 ASN A O 1
ATOM 655 N N . HIS A 1 86 ? -9.064 -4.166 7.880 1.00 95.88 86 HIS A N 1
ATOM 656 C CA . HIS A 1 86 ? -7.756 -4.449 7.303 1.00 95.88 86 HIS A CA 1
ATOM 657 C C . HIS A 1 86 ? -6.648 -3.621 7.964 1.00 95.88 86 HIS A C 1
ATOM 659 O O . HIS A 1 86 ? -6.832 -2.469 8.366 1.00 95.88 86 HIS A O 1
ATOM 665 N N . THR A 1 87 ? -5.457 -4.209 8.061 1.00 96.56 87 THR A N 1
ATOM 666 C CA . THR A 1 87 ? -4.278 -3.522 8.597 1.00 96.56 87 THR A CA 1
ATOM 667 C C . THR A 1 87 ? -3.777 -2.458 7.619 1.00 96.56 87 THR A C 1
ATOM 669 O O . THR A 1 87 ? -3.955 -2.578 6.408 1.00 96.56 87 THR A O 1
ATOM 672 N N . LEU A 1 88 ? -3.077 -1.436 8.125 1.00 96.12 88 LEU A N 1
ATOM 673 C CA . LEU A 1 88 ? -2.455 -0.414 7.268 1.00 96.12 88 LEU A CA 1
ATOM 674 C C . LEU A 1 88 ? -1.444 -1.013 6.277 1.00 96.12 88 LEU A C 1
ATOM 676 O O . LEU A 1 88 ? -1.245 -0.451 5.211 1.00 96.12 88 LEU A O 1
ATOM 680 N N . GLU A 1 89 ? -0.838 -2.157 6.608 1.00 96.94 89 GLU A N 1
ATOM 681 C CA . GLU A 1 89 ? 0.031 -2.903 5.693 1.00 96.94 89 GLU A CA 1
ATOM 682 C C . GLU A 1 89 ? -0.732 -3.428 4.479 1.00 96.94 89 GLU A C 1
ATOM 684 O O . GLU A 1 89 ? -0.300 -3.206 3.352 1.00 96.94 89 GLU A O 1
ATOM 689 N N . VAL A 1 90 ? -1.875 -4.081 4.694 1.00 97.38 90 VAL A N 1
ATOM 690 C CA . VAL A 1 90 ? -2.717 -4.585 3.599 1.00 97.38 90 VAL A CA 1
ATOM 691 C C . VAL A 1 90 ? -3.245 -3.429 2.753 1.00 97.38 90 VAL A C 1
ATOM 693 O O . VAL A 1 90 ? -3.185 -3.486 1.527 1.00 97.38 90 VAL A O 1
ATOM 696 N N . LEU A 1 91 ? -3.700 -2.352 3.400 1.00 97.69 91 LEU A N 1
ATOM 697 C CA . LEU A 1 91 ? -4.178 -1.161 2.699 1.00 97.69 91 LEU A CA 1
ATOM 698 C C . LEU A 1 91 ? -3.066 -0.509 1.865 1.00 97.69 91 LEU A C 1
ATOM 700 O O . LEU A 1 91 ? -3.298 -0.150 0.717 1.00 97.69 91 LEU A O 1
ATOM 704 N N . ALA A 1 92 ? -1.846 -0.406 2.396 1.00 97.44 92 ALA A N 1
ATOM 705 C CA . ALA A 1 92 ? -0.711 0.126 1.649 1.00 97.44 92 ALA A CA 1
ATOM 706 C C . ALA A 1 92 ? -0.331 -0.768 0.458 1.00 97.44 92 ALA A C 1
ATOM 708 O O . ALA A 1 92 ? -0.102 -0.244 -0.628 1.00 97.44 92 ALA A O 1
ATOM 709 N N . LYS A 1 93 ? -0.323 -2.103 0.620 1.00 97.19 93 LYS A N 1
ATOM 710 C CA . LYS A 1 93 ? -0.081 -3.044 -0.491 1.00 97.19 93 LYS A CA 1
ATOM 711 C C . LYS A 1 93 ? -1.066 -2.805 -1.640 1.00 97.19 93 LYS A C 1
ATOM 713 O O . LYS A 1 93 ? -0.656 -2.570 -2.772 1.00 97.19 93 LYS A O 1
ATOM 718 N N . LEU A 1 94 ? -2.361 -2.798 -1.341 1.00 97.69 94 LEU A N 1
ATOM 719 C CA . LEU A 1 94 ? -3.400 -2.596 -2.352 1.00 97.69 94 LEU A CA 1
ATOM 720 C C . LEU A 1 94 ? -3.362 -1.201 -2.983 1.00 97.69 94 LEU A C 1
ATOM 722 O O . LEU A 1 94 ? -3.569 -1.074 -4.186 1.00 97.69 94 LEU A O 1
ATOM 726 N N . ALA A 1 95 ? -3.077 -0.161 -2.196 1.00 97.12 95 ALA A N 1
ATOM 727 C CA . ALA A 1 95 ? -2.951 1.201 -2.706 1.00 97.12 95 ALA A CA 1
ATOM 728 C C . ALA A 1 95 ? -1.811 1.313 -3.729 1.00 97.12 95 ALA A C 1
ATOM 730 O O . ALA A 1 95 ? -2.036 1.781 -4.843 1.00 97.12 95 ALA A O 1
ATOM 731 N N . ILE A 1 96 ? -0.611 0.830 -3.383 1.00 95.62 96 ILE A N 1
ATOM 732 C CA . ILE A 1 96 ? 0.556 0.848 -4.280 1.00 95.62 96 ILE A CA 1
ATOM 733 C C . ILE A 1 96 ? 0.266 0.027 -5.542 1.00 95.62 96 ILE A C 1
ATOM 735 O O . ILE A 1 96 ? 0.495 0.502 -6.654 1.00 95.62 96 ILE A O 1
ATOM 739 N N . HIS A 1 97 ? -0.293 -1.177 -5.385 1.00 95.12 97 HIS A N 1
ATOM 740 C CA . HIS A 1 97 ? -0.625 -2.042 -6.515 1.00 95.12 97 HIS A CA 1
ATOM 741 C C . HIS A 1 97 ? -1.634 -1.391 -7.475 1.00 95.12 97 HIS A C 1
ATOM 743 O O . HIS A 1 97 ? -1.415 -1.387 -8.687 1.00 95.12 97 HIS A O 1
ATOM 749 N N . GLY A 1 98 ? -2.697 -0.781 -6.940 1.00 94.88 98 GLY A N 1
ATOM 750 C CA . GLY A 1 98 ? -3.715 -0.086 -7.729 1.00 94.88 98 GLY A CA 1
ATOM 751 C C . GLY A 1 98 ? -3.182 1.160 -8.443 1.00 94.88 98 GLY A C 1
ATOM 752 O O . GLY A 1 98 ? -3.500 1.383 -9.612 1.00 94.88 98 GLY A O 1
ATOM 753 N N . ILE A 1 99 ? -2.325 1.953 -7.787 1.00 93.31 99 ILE A N 1
ATOM 754 C CA . ILE A 1 99 ? -1.663 3.110 -8.415 1.00 93.31 99 ILE A CA 1
ATOM 755 C C . ILE A 1 99 ? -0.814 2.650 -9.607 1.00 93.31 99 ILE A C 1
ATOM 757 O O . ILE A 1 99 ? -0.920 3.224 -10.695 1.00 93.31 99 ILE A O 1
ATOM 761 N N . HIS A 1 100 ? -0.023 1.589 -9.429 1.00 90.50 100 HIS A N 1
ATOM 762 C CA . HIS A 1 100 ? 0.805 1.033 -10.498 1.00 90.50 100 HIS A CA 1
ATOM 763 C C . HIS A 1 100 ? -0.032 0.424 -11.622 1.00 90.50 100 HIS A C 1
ATOM 765 O O . HIS A 1 100 ? 0.250 0.692 -12.787 1.00 90.50 100 HIS A O 1
ATOM 771 N N . GLY A 1 101 ? -1.096 -0.316 -11.299 1.00 90.69 101 GLY A N 1
ATOM 772 C CA . GLY A 1 101 ? -2.011 -0.879 -12.295 1.00 90.69 101 GLY A CA 1
ATOM 773 C C . GLY A 1 101 ? -2.588 0.203 -13.207 1.00 90.69 101 GLY A C 1
ATOM 774 O O . GLY A 1 101 ? -2.500 0.095 -14.429 1.00 90.69 101 GLY A O 1
ATOM 775 N N . ARG A 1 102 ? -3.056 1.317 -12.630 1.00 91.00 102 ARG A N 1
ATOM 776 C CA . ARG A 1 102 ? -3.547 2.465 -13.411 1.00 91.00 102 ARG A CA 1
ATOM 777 C C . ARG A 1 102 ? -2.453 3.157 -14.220 1.00 91.00 102 ARG A C 1
ATOM 779 O O . ARG A 1 102 ? -2.722 3.645 -15.314 1.00 91.00 102 ARG A O 1
ATOM 786 N N . ALA A 1 103 ? -1.225 3.238 -13.705 1.00 87.94 103 ALA A N 1
ATOM 787 C CA . ALA A 1 103 ? -0.102 3.795 -14.458 1.00 87.94 103 ALA A CA 1
ATOM 788 C C . ALA A 1 103 ? 0.229 2.940 -15.693 1.00 87.94 103 ALA A C 1
ATOM 790 O O . ALA A 1 103 ? 0.337 3.494 -16.788 1.00 87.94 103 ALA A O 1
ATOM 791 N N . VAL A 1 104 ? 0.287 1.614 -15.530 1.00 85.62 104 VAL A N 1
ATOM 792 C CA . VAL A 1 104 ? 0.516 0.647 -16.615 1.00 85.62 104 VAL A CA 1
ATOM 793 C C . VAL A 1 104 ? -0.609 0.710 -17.652 1.00 85.62 104 VAL A C 1
ATOM 795 O O . VAL A 1 104 ? -0.333 0.822 -18.844 1.00 85.62 104 VAL A O 1
ATOM 798 N N . GLN A 1 105 ? -1.873 0.722 -17.216 1.00 86.75 105 GLN A N 1
ATOM 799 C CA . GLN A 1 105 ? -3.038 0.856 -18.104 1.00 86.75 105 GLN A CA 1
ATOM 800 C C . GLN A 1 105 ? -3.023 2.163 -18.909 1.00 86.75 105 GLN A C 1
ATOM 802 O O . GLN A 1 105 ? -3.425 2.182 -20.069 1.00 86.75 105 GLN A O 1
ATOM 807 N N . ALA A 1 106 ? -2.525 3.253 -18.320 1.00 89.25 106 ALA A N 1
ATOM 808 C CA . ALA A 1 106 ? -2.366 4.541 -18.994 1.00 89.25 106 ALA A CA 1
ATOM 809 C C . ALA A 1 106 ? -1.140 4.603 -19.931 1.00 89.25 106 ALA A C 1
ATOM 811 O O . ALA A 1 106 ? -0.813 5.680 -20.428 1.00 89.25 106 ALA A O 1
ATOM 812 N N . GLY A 1 107 ? -0.427 3.489 -20.141 1.00 86.00 107 GLY A N 1
ATOM 813 C CA . GLY A 1 107 ? 0.787 3.434 -20.958 1.00 86.00 107 GLY A CA 1
ATOM 814 C C . GLY A 1 107 ? 1.961 4.215 -20.364 1.00 86.00 107 GLY A C 1
ATOM 815 O O . GLY A 1 107 ? 2.919 4.521 -21.074 1.00 86.00 107 GLY A O 1
ATOM 816 N N . ARG A 1 108 ? 1.895 4.573 -19.074 1.00 82.19 108 ARG A N 1
ATOM 817 C CA . ARG A 1 108 ? 2.998 5.248 -18.391 1.00 82.19 108 ARG A CA 1
ATOM 818 C C . ARG A 1 108 ? 4.046 4.218 -18.012 1.00 82.19 108 ARG A C 1
ATOM 820 O O . ARG A 1 108 ? 3.726 3.114 -17.571 1.00 82.19 108 ARG A O 1
ATOM 827 N N . TYR A 1 109 ? 5.307 4.603 -18.182 1.00 70.25 109 TYR A N 1
ATOM 828 C CA . TYR A 1 109 ? 6.416 3.806 -17.686 1.00 70.25 109 TYR A CA 1
ATOM 829 C C . TYR A 1 109 ? 6.278 3.620 -16.167 1.00 70.25 109 TYR A C 1
ATOM 831 O O . TYR A 1 109 ? 5.738 4.501 -15.493 1.00 70.25 109 TYR A O 1
ATOM 839 N N . PHE A 1 110 ? 6.717 2.469 -15.646 1.00 69.62 110 PHE A N 1
ATOM 840 C CA . PHE A 1 110 ? 6.637 2.170 -14.219 1.00 69.62 110 PHE A CA 1
ATOM 841 C C . PHE A 1 110 ? 7.328 3.287 -13.436 1.00 69.62 110 PHE A C 1
ATOM 843 O O . PHE A 1 110 ? 8.545 3.437 -13.511 1.00 69.62 110 PHE A O 1
ATOM 850 N N . MET A 1 111 ? 6.533 4.072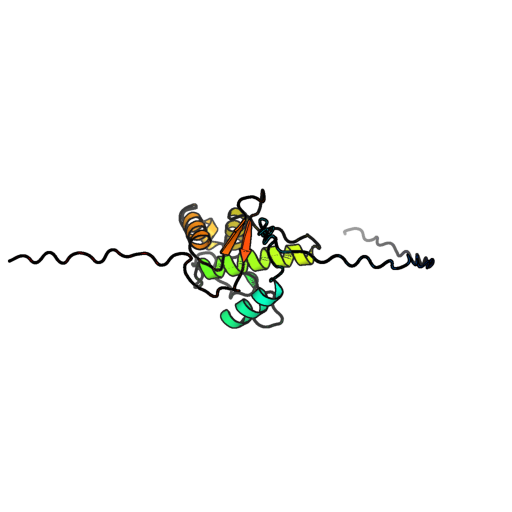 -12.717 1.00 73.25 111 MET A N 1
ATOM 851 C CA . MET A 1 111 ? 7.009 5.028 -11.733 1.00 73.25 111 MET A CA 1
ATOM 852 C C . MET A 1 111 ? 6.515 4.552 -10.382 1.00 73.25 111 MET A C 1
ATOM 854 O O . MET A 1 111 ? 5.327 4.244 -10.237 1.00 73.25 111 MET A O 1
ATOM 858 N N . GLY A 1 112 ? 7.431 4.483 -9.417 1.00 82.06 112 GLY A N 1
ATOM 859 C CA . GLY A 1 112 ? 7.057 4.277 -8.030 1.00 82.06 112 GLY A CA 1
ATOM 860 C C . GLY A 1 112 ? 6.098 5.371 -7.570 1.00 82.06 112 GLY A C 1
ATOM 861 O O . GLY A 1 112 ? 6.012 6.458 -8.144 1.00 82.06 112 GLY A O 1
ATOM 862 N N . CYS A 1 113 ? 5.359 5.085 -6.511 1.00 88.69 113 CYS A N 1
ATOM 863 C CA . CYS A 1 113 ? 4.465 6.063 -5.907 1.00 88.69 113 CYS A CA 1
ATOM 864 C C . CYS A 1 113 ? 5.132 6.770 -4.722 1.00 88.69 113 CYS A C 1
ATOM 866 O O . CYS A 1 113 ? 6.101 6.303 -4.116 1.00 88.69 113 CYS A O 1
ATOM 868 N N . THR A 1 114 ? 4.611 7.933 -4.369 1.00 92.06 114 THR A N 1
ATOM 869 C CA . THR A 1 114 ? 4.994 8.671 -3.170 1.00 92.06 114 THR A CA 1
ATOM 870 C C . THR A 1 114 ? 4.187 8.190 -1.964 1.00 92.06 114 THR A C 1
ATOM 872 O O . THR A 1 114 ? 3.053 7.725 -2.082 1.00 92.06 114 THR A O 1
ATOM 875 N N . TYR A 1 115 ? 4.728 8.367 -0.754 1.00 92.00 115 TYR A N 1
ATOM 876 C CA . TYR A 1 115 ? 3.985 8.015 0.464 1.00 92.00 115 TYR A CA 1
ATOM 877 C C . TYR A 1 115 ? 2.671 8.814 0.600 1.00 92.00 115 TYR A C 1
ATOM 879 O O . TYR A 1 115 ? 1.713 8.322 1.200 1.00 92.00 115 TYR A O 1
ATOM 887 N N . MET A 1 116 ? 2.639 10.050 0.079 1.00 93.00 116 MET A N 1
ATOM 888 C CA . MET A 1 116 ? 1.448 10.902 0.098 1.00 93.00 116 MET A CA 1
ATOM 889 C C . MET A 1 116 ? 0.355 10.307 -0.778 1.00 93.00 116 MET A C 1
ATOM 891 O O . MET A 1 116 ? -0.759 10.151 -0.295 1.00 93.00 116 MET A O 1
ATOM 895 N N . GLU A 1 117 ? 0.689 9.866 -1.993 1.00 94.12 117 GLU A N 1
ATOM 896 C CA . GLU A 1 117 ? -0.267 9.198 -2.883 1.00 94.12 117 GLU A CA 1
ATOM 897 C C . GLU A 1 117 ? -0.846 7.932 -2.247 1.00 94.12 117 GLU A C 1
ATOM 899 O O . GLU A 1 117 ? -2.048 7.700 -2.339 1.00 94.12 117 GLU A O 1
ATOM 904 N N . VAL A 1 118 ? -0.032 7.148 -1.530 1.00 95.50 118 VAL A N 1
ATOM 905 C CA . VAL A 1 118 ? -0.530 5.987 -0.771 1.00 95.50 118 VAL A CA 1
ATOM 906 C C . VAL A 1 118 ? -1.547 6.415 0.291 1.00 95.50 118 VAL A C 1
ATOM 908 O O . VAL A 1 118 ? -2.604 5.798 0.424 1.00 95.50 118 VAL A O 1
ATOM 911 N N . CYS A 1 119 ? -1.253 7.471 1.056 1.00 95.38 119 CYS A N 1
ATOM 912 C CA . CYS A 1 119 ? -2.177 7.983 2.069 1.00 95.38 119 CYS A CA 1
ATOM 913 C C . CYS A 1 119 ? -3.473 8.509 1.437 1.00 95.38 119 CYS A C 1
ATOM 915 O O . CYS A 1 119 ? -4.561 8.216 1.936 1.00 95.38 119 CYS A O 1
ATOM 917 N N . ASP A 1 120 ? -3.362 9.260 0.348 1.00 95.31 120 ASP A N 1
ATOM 918 C CA . ASP A 1 120 ? -4.498 9.859 -0.343 1.00 95.31 120 ASP A CA 1
ATOM 919 C C . ASP A 1 120 ? -5.393 8.782 -0.957 1.00 95.31 120 ASP A C 1
ATOM 921 O O . ASP A 1 120 ? -6.613 8.855 -0.834 1.00 95.31 120 ASP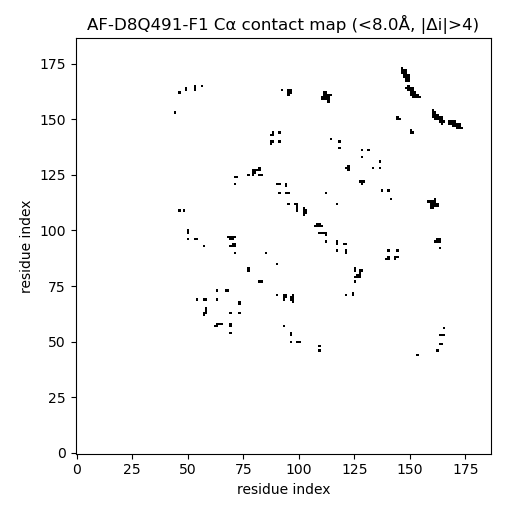 A O 1
ATOM 925 N N . GLU A 1 121 ? -4.811 7.723 -1.518 1.00 96.25 121 GLU A N 1
ATOM 926 C CA . GLU A 1 121 ? -5.556 6.599 -2.080 1.00 96.25 121 GLU A CA 1
ATOM 927 C C . GLU A 1 121 ? -6.340 5.829 -1.003 1.00 96.25 121 GLU A C 1
ATOM 929 O O . GLU A 1 121 ? -7.514 5.496 -1.194 1.00 96.25 121 GLU A O 1
ATOM 934 N N . ILE A 1 122 ? -5.735 5.619 0.173 1.00 96.44 122 ILE A N 1
ATOM 935 C CA . ILE A 1 122 ? -6.410 5.014 1.332 1.00 96.44 122 ILE A CA 1
ATOM 936 C C . ILE A 1 122 ? -7.569 5.895 1.808 1.00 96.44 122 ILE A C 1
ATOM 938 O O . ILE A 1 122 ? -8.674 5.398 2.036 1.00 96.44 122 ILE A O 1
ATOM 942 N N . ALA A 1 123 ? -7.335 7.200 1.943 1.00 94.81 123 ALA A N 1
ATOM 943 C CA . ALA A 1 123 ? -8.333 8.153 2.418 1.00 94.81 123 ALA A CA 1
ATOM 944 C C . ALA A 1 123 ? -9.464 8.389 1.399 1.00 94.81 123 ALA A C 1
ATOM 946 O O . ALA A 1 123 ? -10.606 8.661 1.781 1.00 94.81 123 ALA A O 1
ATOM 947 N N . ARG A 1 124 ? -9.165 8.220 0.104 1.00 95.31 124 ARG A N 1
ATOM 948 C CA . ARG A 1 124 ? -10.132 8.243 -0.997 1.00 95.31 124 ARG A CA 1
ATOM 949 C C . ARG A 1 124 ? -11.094 7.064 -0.928 1.00 95.31 124 ARG A C 1
ATOM 951 O O . ARG A 1 124 ? -12.285 7.253 -1.163 1.00 95.31 124 ARG A O 1
ATOM 958 N N . ARG A 1 125 ? -10.608 5.860 -0.602 1.00 95.62 125 ARG A N 1
ATOM 959 C CA . ARG A 1 125 ? -11.477 4.682 -0.445 1.00 95.62 125 ARG A CA 1
ATOM 960 C C . ARG A 1 125 ? -12.224 4.678 0.886 1.00 95.62 125 ARG A C 1
ATOM 962 O O . ARG A 1 125 ? -13.400 4.325 0.910 1.00 95.62 125 ARG A O 1
ATOM 969 N N . PHE A 1 126 ? -11.553 5.030 1.980 1.00 94.44 126 PHE A N 1
ATOM 970 C CA . PHE A 1 126 ? -12.075 4.885 3.339 1.00 94.44 126 PHE A CA 1
ATOM 971 C C . PHE A 1 126 ? -12.157 6.250 4.041 1.00 94.44 126 PHE A C 1
ATOM 973 O O . PHE A 1 126 ? -11.170 6.696 4.638 1.00 94.44 126 PHE A O 1
ATOM 980 N N . PRO A 1 127 ? -13.342 6.897 4.046 1.00 92.50 127 PRO A N 1
ATOM 981 C CA . PRO A 1 127 ? -13.520 8.241 4.598 1.00 92.50 127 PRO A CA 1
ATOM 982 C C . PRO A 1 127 ? -13.149 8.387 6.076 1.00 92.50 127 PRO A C 1
ATOM 984 O O . PRO A 1 127 ? -12.823 9.491 6.509 1.00 92.50 127 PRO A O 1
ATOM 987 N N . TYR A 1 128 ? -13.133 7.285 6.833 1.00 92.06 128 TYR A N 1
ATOM 988 C CA . TYR A 1 128 ? -12.685 7.246 8.226 1.00 92.06 128 TYR A CA 1
ATOM 989 C C . TYR A 1 128 ? -11.320 7.929 8.420 1.00 92.06 128 TYR A C 1
ATOM 991 O O . TYR A 1 128 ? -11.107 8.643 9.400 1.00 92.06 128 TYR A O 1
ATOM 999 N N . PHE A 1 129 ? -10.404 7.770 7.459 1.00 91.75 129 PHE A N 1
ATOM 1000 C CA . PHE A 1 129 ? -9.055 8.328 7.551 1.00 91.75 129 PHE A CA 1
ATOM 1001 C C . PHE A 1 129 ? -8.965 9.833 7.250 1.00 91.75 129 PHE A C 1
ATOM 1003 O O . PHE A 1 129 ? -7.938 10.442 7.558 1.00 91.75 129 PHE A O 1
ATOM 1010 N N . ASN A 1 130 ? -10.024 10.451 6.708 1.00 89.38 130 ASN A N 1
ATOM 1011 C CA . ASN A 1 130 ? -10.079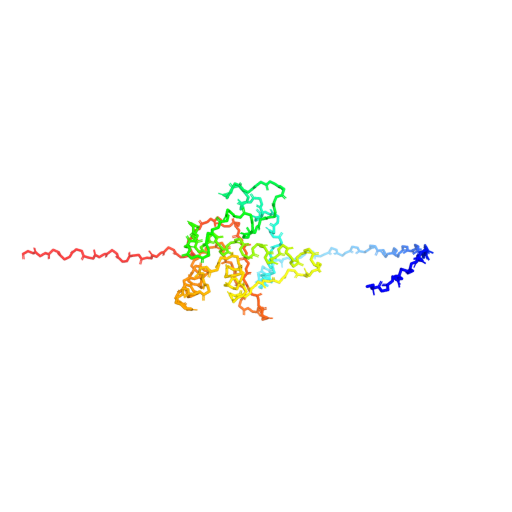 11.902 6.484 1.00 89.38 130 ASN A CA 1
ATOM 1012 C C . ASN A 1 130 ? -10.312 12.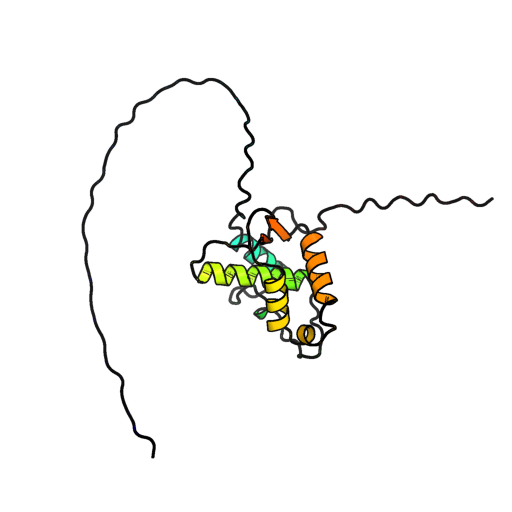681 7.785 1.00 89.38 130 ASN A C 1
ATOM 1014 O O . ASN A 1 130 ? -9.770 13.770 7.953 1.00 89.38 130 ASN A O 1
ATOM 1018 N N . SER A 1 131 ? -11.114 12.133 8.705 1.00 80.19 131 SER A N 1
ATOM 1019 C CA . SER A 1 131 ? -11.487 12.789 9.968 1.00 80.19 131 SER A CA 1
ATOM 1020 C C . SER A 1 131 ? -10.664 12.317 11.168 1.00 80.19 131 SER A C 1
ATOM 1022 O O . SER A 1 131 ? -10.529 13.047 12.152 1.00 80.19 131 SER A O 1
ATOM 1024 N N . SER A 1 132 ? -10.086 11.112 11.112 1.00 64.50 132 SER A N 1
ATOM 1025 C CA . SER A 1 132 ? -9.225 10.596 12.177 1.00 64.50 132 SER A CA 1
ATOM 1026 C C . SER A 1 132 ? -7.952 11.443 12.286 1.00 64.50 132 SER A C 1
ATOM 1028 O O . SER A 1 132 ? -7.251 11.569 11.284 1.00 64.50 132 SER A O 1
ATOM 1030 N N . GLN A 1 133 ? -7.672 12.010 13.475 1.00 63.22 133 GLN A N 1
ATOM 1031 C CA . GLN A 1 133 ? -6.477 12.802 13.847 1.00 63.22 133 GLN A CA 1
ATOM 1032 C C . GLN A 1 133 ? -5.419 12.869 12.733 1.00 63.22 133 GLN A C 1
ATOM 1034 O O . GLN A 1 133 ? -4.586 11.966 12.612 1.00 63.22 133 GLN A O 1
ATOM 1039 N N . ALA A 1 134 ? -5.492 13.922 11.913 1.00 60.47 134 ALA A N 1
ATOM 1040 C CA . ALA A 1 134 ? -5.031 13.987 10.518 1.00 60.47 134 ALA A CA 1
ATOM 1041 C C . ALA A 1 134 ? -3.541 13.671 10.225 1.00 60.47 134 ALA A C 1
ATOM 1043 O O . ALA A 1 134 ? -3.116 13.728 9.073 1.00 60.47 134 ALA A O 1
ATOM 1044 N N . GLY A 1 135 ? -2.734 13.303 11.225 1.00 73.19 135 GLY A N 1
ATOM 1045 C CA . GLY A 1 135 ? -1.332 12.904 11.057 1.00 73.19 135 GLY A CA 1
ATOM 1046 C C . GLY A 1 135 ? -0.934 11.553 11.66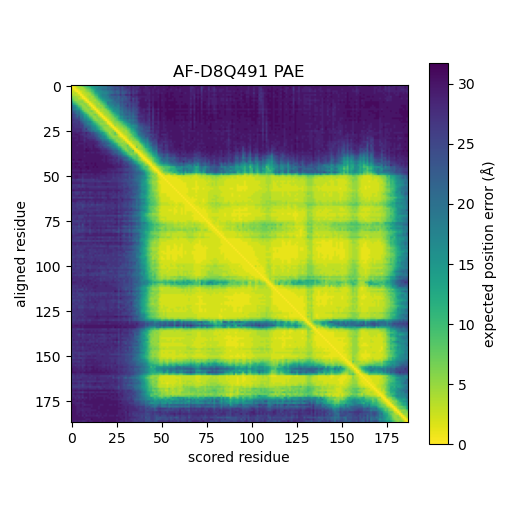4 1.00 73.19 135 GLY A C 1
ATOM 1047 O O . GLY A 1 135 ? 0.002 10.929 11.162 1.00 73.19 135 GLY A O 1
ATOM 1048 N N . ALA A 1 136 ? -1.616 11.058 12.705 1.00 88.12 136 ALA A N 1
ATOM 1049 C CA . ALA A 1 136 ? -1.116 9.914 13.482 1.00 88.12 136 ALA A CA 1
ATOM 1050 C C . ALA A 1 136 ? -1.092 8.609 12.665 1.00 88.12 136 ALA A C 1
ATOM 1052 O O . ALA A 1 136 ? -0.114 7.852 12.681 1.00 88.12 136 ALA A O 1
ATOM 1053 N N . TRP A 1 137 ? -2.144 8.366 11.882 1.00 93.50 137 TRP A N 1
ATOM 1054 C CA . TRP A 1 137 ? -2.225 7.183 11.029 1.00 93.50 137 TRP A CA 1
ATOM 1055 C C . TRP A 1 137 ? -1.301 7.295 9.808 1.00 93.50 137 TRP A C 1
ATOM 1057 O O . TRP A 1 137 ? -0.690 6.300 9.434 1.00 93.50 137 TRP A O 1
ATOM 1067 N N . ARG A 1 138 ? -1.106 8.496 9.242 1.00 94.44 138 ARG A N 1
ATOM 1068 C CA . ARG A 1 138 ? -0.159 8.728 8.133 1.00 94.44 138 ARG A CA 1
ATOM 1069 C C . ARG A 1 138 ? 1.276 8.423 8.554 1.00 94.44 138 ARG A C 1
ATOM 1071 O O . ARG A 1 138 ? 2.018 7.777 7.818 1.00 94.44 138 ARG A O 1
ATOM 1078 N N . ASN A 1 139 ? 1.656 8.809 9.775 1.00 92.81 139 ASN A N 1
ATOM 1079 C CA . ASN A 1 139 ? 2.949 8.419 10.336 1.00 92.81 139 ASN A CA 1
ATOM 1080 C C . ASN A 1 139 ? 3.048 6.898 10.547 1.00 92.81 139 ASN A C 1
ATOM 1082 O O . ASN A 1 139 ? 4.105 6.303 10.341 1.00 92.81 139 ASN A O 1
ATOM 1086 N N . SER A 1 140 ? 1.931 6.255 10.899 1.00 94.00 140 SER A N 1
ATOM 1087 C CA . SER A 1 140 ? 1.859 4.794 11.007 1.00 94.00 140 SER A CA 1
ATOM 1088 C C . SER A 1 140 ? 2.025 4.109 9.643 1.00 94.00 140 SER A C 1
ATOM 1090 O O . SER A 1 140 ? 2.730 3.108 9.561 1.00 94.00 140 SER A O 1
ATOM 1092 N N . VAL A 1 141 ? 1.452 4.663 8.566 1.00 95.56 141 VAL A N 1
ATOM 1093 C CA . VAL A 1 141 ? 1.669 4.190 7.184 1.00 95.56 141 VAL A CA 1
ATOM 1094 C C . VAL A 1 141 ? 3.139 4.321 6.804 1.00 95.56 141 VAL A C 1
ATOM 1096 O O . VAL A 1 141 ? 3.738 3.338 6.381 1.00 95.56 141 VAL A O 1
ATOM 1099 N N . ARG A 1 142 ? 3.760 5.484 7.043 1.00 94.12 142 ARG A N 1
ATOM 1100 C CA . ARG A 1 142 ? 5.202 5.667 6.811 1.00 94.12 142 ARG A CA 1
ATOM 1101 C C . ARG A 1 142 ? 6.029 4.611 7.548 1.00 94.12 142 ARG A C 1
ATOM 1103 O O . ARG A 1 142 ? 6.900 3.992 6.951 1.00 94.12 142 ARG A O 1
ATOM 1110 N N . SER A 1 143 ? 5.727 4.371 8.826 1.00 94.12 143 SER A N 1
ATOM 1111 C CA . SER A 1 143 ? 6.414 3.346 9.618 1.00 94.12 143 SER A CA 1
ATOM 1112 C C . SER A 1 143 ? 6.284 1.953 8.999 1.00 94.12 143 SER A C 1
ATOM 1114 O O . SER A 1 143 ? 7.269 1.219 8.946 1.00 94.12 143 SER A O 1
ATOM 1116 N N . VAL A 1 144 ? 5.101 1.596 8.498 1.00 95.69 144 VAL A N 1
ATOM 1117 C CA . VAL A 1 144 ? 4.861 0.320 7.813 1.00 95.69 144 VAL A CA 1
ATOM 1118 C C . VAL A 1 144 ? 5.697 0.200 6.536 1.00 95.69 144 VAL A C 1
ATOM 1120 O O . VAL A 1 144 ? 6.359 -0.825 6.366 1.00 95.69 144 VAL A O 1
ATOM 1123 N N . LEU A 1 145 ? 5.725 1.243 5.699 1.00 94.94 145 LEU A N 1
ATOM 1124 C CA . LEU A 1 145 ? 6.507 1.273 4.456 1.00 94.94 145 LEU A CA 1
ATOM 1125 C C . LEU A 1 145 ? 8.004 1.062 4.721 1.00 94.94 145 LEU A C 1
ATOM 1127 O O . LEU A 1 145 ? 8.651 0.239 4.084 1.00 94.94 145 LEU A O 1
ATOM 1131 N N . THR A 1 146 ? 8.563 1.729 5.731 1.00 93.12 146 THR A N 1
ATOM 1132 C CA . THR A 1 146 ? 9.983 1.562 6.075 1.00 93.12 146 THR A CA 1
ATOM 1133 C C . THR A 1 146 ? 10.276 0.210 6.733 1.00 93.12 146 THR A C 1
ATOM 1135 O O . THR A 1 146 ? 11.362 -0.342 6.561 1.00 93.12 146 THR A O 1
ATOM 1138 N N . LYS A 1 147 ? 9.336 -0.334 7.514 1.00 93.81 147 LYS A N 1
ATOM 1139 C CA . LYS A 1 147 ? 9.575 -1.519 8.346 1.00 93.81 147 LYS A CA 1
ATOM 1140 C C . LYS A 1 147 ? 9.461 -2.835 7.577 1.00 93.81 147 LYS A C 1
ATOM 1142 O O . LYS A 1 147 ? 10.204 -3.768 7.886 1.00 93.81 147 LYS A O 1
ATOM 1147 N N . LYS A 1 148 ? 8.521 -2.950 6.639 1.00 94.62 148 LYS A N 1
ATOM 1148 C CA . LYS A 1 148 ? 8.191 -4.229 5.993 1.00 94.62 148 LYS A CA 1
ATOM 1149 C C . LYS A 1 148 ? 9.041 -4.463 4.747 1.00 94.62 148 LYS A C 1
ATOM 1151 O O . LYS A 1 148 ? 9.270 -3.543 3.974 1.00 94.62 148 LYS A O 1
ATOM 1156 N N . ARG A 1 149 ? 9.496 -5.704 4.554 1.00 93.06 149 ARG A N 1
ATOM 1157 C CA . ARG A 1 149 ? 10.359 -6.121 3.429 1.00 93.06 149 ARG A CA 1
ATOM 1158 C C . ARG A 1 149 ? 9.704 -5.957 2.068 1.00 93.06 149 ARG A C 1
ATOM 1160 O O . ARG A 1 149 ? 10.394 -5.638 1.118 1.00 93.06 149 ARG A O 1
ATOM 1167 N N . VAL A 1 150 ? 8.388 -6.131 2.022 1.00 94.44 150 VAL A N 1
ATOM 1168 C CA . VAL A 1 150 ? 7.585 -6.073 0.795 1.00 94.44 150 VAL A CA 1
ATOM 1169 C C . VAL A 1 150 ? 7.546 -4.693 0.142 1.00 94.44 150 VAL A C 1
ATOM 1171 O O . VAL A 1 150 ? 7.189 -4.602 -1.025 1.00 94.44 150 VAL A O 1
ATOM 1174 N N . PHE A 1 151 ? 7.860 -3.628 0.888 1.00 93.69 151 PHE A N 1
ATOM 1175 C CA . PHE A 1 151 ? 7.928 -2.273 0.352 1.00 93.69 151 PHE A CA 1
ATOM 1176 C C . PHE A 1 151 ? 9.382 -1.914 0.118 1.00 93.69 151 PHE A C 1
ATOM 1178 O O . PHE A 1 151 ? 10.166 -1.799 1.069 1.00 93.69 151 PHE A O 1
ATOM 1185 N N . ASP A 1 152 ? 9.728 -1.704 -1.139 1.00 90.75 152 ASP A N 1
ATOM 1186 C CA . ASP A 1 152 ? 11.050 -1.239 -1.514 1.00 90.75 152 ASP A CA 1
ATOM 1187 C C . ASP A 1 152 ? 10.995 0.231 -1.932 1.00 90.75 152 ASP A C 1
ATOM 1189 O O . ASP A 1 152 ? 9.921 0.750 -2.263 1.00 90.75 152 ASP A O 1
ATOM 1193 N N . HIS A 1 153 ? 12.133 0.908 -1.789 1.00 89.25 153 HIS A N 1
ATOM 1194 C CA . HIS A 1 153 ? 12.249 2.333 -2.043 1.00 89.25 153 HIS A CA 1
ATOM 1195 C C . HIS A 1 153 ? 13.558 2.696 -2.732 1.00 89.25 153 HIS A C 1
ATOM 1197 O O . HIS A 1 153 ? 14.626 2.406 -2.190 1.00 89.25 153 HIS A O 1
ATOM 1203 N N . ASP A 1 154 ? 13.469 3.389 -3.867 1.00 84.25 154 ASP A N 1
ATOM 1204 C CA . ASP A 1 154 ? 14.622 4.048 -4.481 1.00 84.25 154 ASP A CA 1
ATOM 1205 C C . ASP A 1 154 ? 14.726 5.478 -3.942 1.00 84.25 154 ASP A C 1
ATOM 1207 O O . ASP A 1 154 ? 13.807 6.285 -4.096 1.00 84.25 154 ASP A O 1
ATOM 1211 N N . GLU A 1 155 ? 15.826 5.783 -3.256 1.00 73.75 155 GLU A N 1
ATOM 1212 C CA . GLU A 1 155 ? 16.096 7.130 -2.740 1.00 73.75 155 GLU A CA 1
ATOM 1213 C C . GLU A 1 155 ? 16.638 8.069 -3.828 1.00 73.75 155 GLU A C 1
ATOM 1215 O O . GLU A 1 155 ? 16.534 9.291 -3.681 1.00 73.75 155 GLU A O 1
ATOM 1220 N N . ASP A 1 156 ? 17.166 7.513 -4.923 1.00 71.38 156 ASP A N 1
ATOM 1221 C CA . ASP A 1 156 ? 17.814 8.271 -5.990 1.00 71.38 156 ASP A CA 1
ATOM 1222 C C . ASP A 1 156 ? 16.807 8.759 -7.057 1.00 71.38 156 ASP A C 1
ATOM 1224 O O . ASP A 1 156 ? 17.041 9.781 -7.714 1.00 71.38 156 ASP A O 1
ATOM 1228 N N . GLU A 1 157 ? 15.641 8.108 -7.194 1.00 63.50 157 GLU A N 1
ATOM 1229 C CA . GLU A 1 157 ? 14.558 8.545 -8.090 1.00 63.50 157 GLU A CA 1
ATOM 1230 C C . GLU A 1 157 ? 13.665 9.632 -7.446 1.00 63.50 157 GLU A C 1
ATOM 1232 O O . GLU A 1 157 ? 12.783 9.386 -6.619 1.00 63.50 157 GLU A O 1
ATOM 1237 N N . LYS A 1 158 ? 13.841 10.889 -7.873 1.00 58.97 158 LYS A N 1
ATOM 1238 C CA . LYS A 1 158 ? 12.897 11.991 -7.590 1.00 58.97 158 LYS A CA 1
ATOM 1239 C C . LYS A 1 158 ? 11.789 12.068 -8.663 1.00 58.97 158 LYS A C 1
ATOM 1241 O O . LYS A 1 158 ? 12.144 12.103 -9.838 1.00 58.97 158 LYS A O 1
ATOM 1246 N N . PRO A 1 159 ? 10.503 12.320 -8.326 1.00 56.00 159 PRO A N 1
ATOM 1247 C CA . PRO A 1 159 ? 9.771 12.016 -7.097 1.00 56.00 159 PRO A CA 1
ATOM 1248 C C . PRO A 1 159 ? 8.828 10.810 -7.297 1.00 56.00 159 PRO A C 1
ATOM 1250 O O . PRO A 1 159 ? 7.909 10.873 -8.108 1.00 56.00 159 PRO A O 1
ATOM 1253 N N . GLY A 1 160 ? 9.006 9.748 -6.509 1.00 64.31 160 GLY A N 1
ATOM 1254 C CA . GLY A 1 160 ? 8.104 8.589 -6.506 1.00 64.31 160 GLY A CA 1
ATOM 1255 C C . GLY A 1 160 ? 8.888 7.290 -6.459 1.00 64.31 160 GLY A C 1
ATOM 1256 O O . GLY A 1 160 ? 9.267 6.761 -7.494 1.00 64.31 160 GLY A O 1
ATOM 1257 N N . GLY A 1 161 ? 9.152 6.811 -5.243 1.00 79.31 161 GLY A N 1
ATOM 1258 C CA . GLY A 1 161 ? 10.131 5.757 -5.003 1.00 79.31 161 GLY A CA 1
ATOM 1259 C C . GLY A 1 161 ? 9.562 4.477 -4.413 1.00 79.31 161 GLY A C 1
ATOM 1260 O O . GLY A 1 161 ? 10.330 3.555 -4.256 1.00 79.31 161 GLY A O 1
ATOM 1261 N N . TRP A 1 162 ? 8.277 4.366 -4.054 1.00 91.12 162 TRP A N 1
ATOM 1262 C CA . TRP A 1 162 ? 7.764 3.154 -3.391 1.00 91.12 162 TRP A CA 1
ATOM 1263 C C . TRP A 1 162 ? 7.166 2.148 -4.374 1.00 91.12 162 TRP A C 1
ATOM 1265 O O . TRP A 1 162 ? 6.256 2.489 -5.135 1.00 91.12 162 TRP A O 1
ATOM 1275 N N . TRP A 1 163 ? 7.597 0.887 -4.281 1.00 92.06 163 TRP A N 1
ATOM 1276 C CA . TRP A 1 163 ? 6.973 -0.243 -4.975 1.00 92.06 163 TRP A CA 1
ATOM 1277 C C . TRP A 1 163 ? 6.860 -1.500 -4.114 1.00 92.06 163 TRP A C 1
ATOM 1279 O O . TRP A 1 163 ? 7.352 -1.566 -2.988 1.00 92.06 163 TRP A O 1
ATOM 1289 N N . LEU A 1 164 ? 6.151 -2.491 -4.659 1.00 93.12 164 LEU A N 1
ATOM 1290 C CA . LEU A 1 164 ? 5.997 -3.806 -4.056 1.00 93.12 164 LEU A CA 1
ATOM 1291 C C . LEU A 1 164 ? 6.964 -4.812 -4.663 1.00 93.12 164 LEU A C 1
ATOM 1293 O O . LEU A 1 164 ? 7.014 -4.965 -5.885 1.00 93.12 164 LEU A O 1
ATOM 1297 N N . ASP A 1 165 ? 7.641 -5.553 -3.796 1.00 91.81 165 ASP A N 1
ATOM 1298 C CA . ASP A 1 165 ? 8.409 -6.730 -4.174 1.00 91.81 165 ASP A CA 1
ATOM 1299 C C . ASP A 1 165 ? 8.195 -7.868 -3.167 1.00 91.81 165 ASP A C 1
ATOM 1301 O O . ASP A 1 165 ? 8.614 -7.799 -2.011 1.00 91.81 165 ASP A O 1
ATOM 1305 N N . PHE A 1 166 ? 7.533 -8.939 -3.611 1.00 91.88 166 PHE A N 1
ATOM 1306 C CA . PHE A 1 166 ? 7.316 -10.145 -2.806 1.00 91.88 166 PHE A CA 1
ATOM 1307 C C . PHE A 1 166 ? 8.401 -11.215 -3.004 1.00 91.88 166 PHE A C 1
ATOM 1309 O O . PHE A 1 166 ? 8.302 -12.284 -2.400 1.00 91.88 166 PHE A O 1
ATOM 1316 N N . SER A 1 167 ? 9.442 -10.961 -3.806 1.00 88.88 167 SER A N 1
ATOM 1317 C CA . SER A 1 167 ? 10.485 -11.953 -4.123 1.00 88.88 167 SER A CA 1
ATOM 1318 C C . SER A 1 167 ? 11.210 -12.504 -2.884 1.00 88.88 167 SER A C 1
ATOM 1320 O O . SER A 1 167 ? 11.574 -13.678 -2.840 1.00 88.88 167 SER A O 1
ATOM 1322 N N . HIS A 1 168 ? 11.346 -11.685 -1.838 1.00 86.06 168 HIS A N 1
ATOM 1323 C CA . HIS A 1 168 ? 11.996 -12.032 -0.570 1.00 86.06 168 HIS A CA 1
ATOM 1324 C C . HIS A 1 168 ? 11.015 -12.506 0.523 1.00 86.06 168 HIS A C 1
ATOM 1326 O O . HIS A 1 168 ? 11.408 -12.657 1.685 1.00 86.06 168 HIS A O 1
ATOM 1332 N N . GLY A 1 169 ? 9.745 -12.730 0.169 1.00 88.25 169 GLY A N 1
ATOM 1333 C CA . GLY A 1 169 ? 8.675 -13.099 1.095 1.00 88.25 169 GLY A CA 1
ATOM 1334 C C . GLY A 1 169 ? 8.184 -11.950 1.986 1.00 88.25 169 GLY A C 1
ATOM 1335 O O . GLY A 1 169 ? 8.609 -10.798 1.874 1.00 88.25 169 GLY A O 1
ATOM 1336 N N . GLU A 1 170 ? 7.258 -12.263 2.897 1.00 90.62 170 GLU A N 1
ATOM 1337 C CA . GLU A 1 170 ? 6.748 -11.300 3.879 1.00 90.62 170 GLU A CA 1
ATOM 1338 C C . GLU A 1 170 ? 7.607 -11.264 5.150 1.00 90.62 170 GLU A C 1
ATOM 1340 O O . GLU A 1 170 ? 8.150 -12.274 5.594 1.00 90.62 170 GLU A O 1
ATOM 1345 N N . GLY A 1 171 ? 7.712 -10.090 5.777 1.00 90.12 171 GLY A N 1
ATOM 1346 C CA . GLY A 1 171 ? 8.432 -9.930 7.039 1.00 90.12 171 GLY A CA 1
ATOM 1347 C C . GLY A 1 171 ? 8.913 -8.506 7.293 1.00 90.12 171 GLY A C 1
ATOM 1348 O O . GLY A 1 171 ? 8.680 -7.594 6.499 1.00 90.12 171 GLY A O 1
ATOM 1349 N N . ASP A 1 172 ? 9.602 -8.320 8.416 1.00 90.12 172 ASP A N 1
ATOM 1350 C CA . ASP A 1 172 ? 10.229 -7.049 8.794 1.00 90.12 172 ASP A CA 1
ATOM 1351 C C . ASP A 1 172 ? 11.671 -6.987 8.251 1.00 90.12 172 ASP A C 1
ATOM 1353 O O . ASP A 1 172 ? 12.385 -7.991 8.282 1.00 90.12 172 ASP A O 1
ATOM 1357 N N . LYS A 1 173 ? 12.130 -5.828 7.746 1.00 85.31 173 LYS A N 1
ATOM 1358 C CA . LYS A 1 173 ? 13.455 -5.674 7.101 1.00 85.31 173 LYS A CA 1
ATOM 1359 C C . LYS A 1 173 ? 14.602 -6.132 8.008 1.00 85.31 173 LYS A C 1
ATOM 1361 O O . LYS A 1 173 ? 15.459 -6.899 7.572 1.00 85.31 173 LYS A O 1
ATOM 1366 N N . LEU A 1 174 ? 14.559 -5.773 9.289 1.00 75.62 174 LEU A N 1
ATOM 1367 C CA . LEU A 1 174 ? 15.588 -6.106 10.276 1.00 75.62 174 LEU A CA 1
ATOM 1368 C C . LEU A 1 174 ? 15.010 -6.956 11.420 1.00 75.62 174 LEU A C 1
ATOM 1370 O O . LEU A 1 174 ? 14.015 -6.544 12.027 1.00 75.62 174 LEU A O 1
ATOM 1374 N N . PRO A 1 175 ? 15.639 -8.090 11.795 1.00 69.81 175 PRO A N 1
ATOM 1375 C CA . PRO A 1 175 ? 15.341 -8.725 13.069 1.00 69.81 175 PRO A CA 1
ATOM 1376 C C . PRO A 1 175 ? 15.769 -7.767 14.185 1.00 69.81 175 PRO A C 1
ATOM 1378 O O . PRO A 1 175 ? 16.943 -7.422 14.323 1.00 69.81 175 PRO A O 1
ATOM 1381 N N . ARG A 1 176 ? 14.812 -7.291 14.986 1.00 66.44 176 ARG A N 1
ATOM 1382 C CA . ARG A 1 176 ? 15.123 -6.445 16.143 1.00 66.44 176 ARG A CA 1
ATOM 1383 C C . ARG A 1 176 ? 15.974 -7.265 17.115 1.00 66.44 176 ARG A C 1
ATOM 1385 O O . ARG A 1 176 ? 15.442 -8.163 17.765 1.00 66.44 176 ARG A O 1
ATOM 1392 N N . LYS A 1 177 ? 17.266 -6.942 17.253 1.00 72.12 177 LYS A N 1
ATOM 1393 C CA . LYS A 1 177 ? 18.124 -7.479 18.320 1.00 72.12 177 LYS A CA 1
ATOM 1394 C C . LYS A 1 177 ? 17.555 -6.999 19.656 1.00 72.12 177 LYS A C 1
ATOM 1396 O O . LYS A 1 177 ? 17.795 -5.871 20.078 1.00 72.12 177 LYS A O 1
ATOM 1401 N N . ARG A 1 178 ? 16.707 -7.812 20.286 1.00 65.88 178 ARG A N 1
ATOM 1402 C CA . ARG A 1 178 ? 16.270 -7.576 21.663 1.00 65.88 178 ARG A CA 1
ATOM 1403 C C . ARG A 1 178 ? 17.477 -7.909 22.533 1.00 65.88 178 ARG A C 1
ATOM 1405 O O . ARG A 1 178 ? 17.928 -9.049 22.509 1.00 65.88 178 ARG A O 1
ATOM 1412 N N . GLY A 1 179 ? 18.039 -6.920 23.226 1.00 61.62 179 GLY A N 1
ATOM 1413 C CA . GLY A 1 179 ? 19.013 -7.204 24.275 1.00 61.62 179 GLY A CA 1
ATOM 1414 C C . GLY A 1 179 ? 18.344 -8.137 25.279 1.00 61.62 179 GLY A C 1
ATOM 1415 O O . GLY A 1 179 ? 17.276 -7.806 25.792 1.00 61.62 179 GLY A O 1
ATOM 1416 N N . SER A 1 180 ? 18.906 -9.325 25.481 1.00 58.12 180 SER A N 1
ATOM 1417 C CA . SER A 1 180 ? 18.538 -10.190 26.596 1.00 58.12 180 SER A CA 1
ATOM 1418 C C . SER A 1 180 ? 18.789 -9.387 27.866 1.00 58.12 180 SER A C 1
ATOM 1420 O O . SER A 1 180 ? 19.938 -9.068 28.169 1.00 58.12 180 SER A O 1
ATOM 1422 N N . GLY A 1 181 ? 17.715 -8.974 28.540 1.00 58.72 181 GLY A N 1
ATOM 1423 C CA . GLY A 1 181 ? 17.821 -8.322 29.834 1.00 58.72 181 GLY A CA 1
ATOM 1424 C C . GLY A 1 181 ? 18.581 -9.250 30.767 1.00 58.72 181 GLY A C 1
ATOM 1425 O O . GLY A 1 181 ? 18.170 -10.391 30.964 1.00 58.72 181 GLY A O 1
ATOM 1426 N N . SER A 1 182 ? 19.707 -8.769 31.282 1.00 51.03 182 SER A N 1
ATOM 1427 C CA . SER A 1 182 ? 20.362 -9.347 32.444 1.00 51.03 182 SER A CA 1
ATOM 1428 C C . SER A 1 182 ? 19.322 -9.431 33.559 1.00 51.03 182 SER A C 1
ATOM 1430 O O . SER A 1 182 ? 18.850 -8.396 34.036 1.00 51.03 182 SER A O 1
ATOM 1432 N N . SER A 1 183 ? 18.931 -10.645 33.936 1.00 52.47 183 SER A N 1
ATOM 1433 C CA . SER A 1 183 ? 18.276 -10.886 35.213 1.00 52.47 183 SER A CA 1
ATOM 1434 C C . SER A 1 183 ? 19.262 -10.457 36.291 1.00 52.47 183 SER A C 1
ATOM 1436 O O . SER A 1 183 ? 20.296 -11.091 36.481 1.00 52.47 183 SER A O 1
ATOM 1438 N N . SER A 1 184 ? 18.999 -9.328 36.936 1.00 59.09 184 SER A N 1
ATOM 1439 C CA . SER A 1 184 ? 19.634 -9.014 38.204 1.00 59.09 184 SER A CA 1
ATOM 1440 C C . SER A 1 184 ? 19.089 -10.004 39.230 1.00 59.09 184 SER A C 1
ATOM 1442 O O . SER A 1 184 ? 17.956 -9.844 39.688 1.00 59.09 184 SER A O 1
ATOM 1444 N N . ASP A 1 185 ? 19.879 -11.038 39.517 1.00 63.22 185 ASP A N 1
ATOM 1445 C CA . ASP A 1 185 ? 19.843 -11.758 40.786 1.00 63.22 185 ASP A CA 1
ATOM 1446 C C . ASP A 1 185 ? 19.921 -10.722 41.913 1.00 63.22 185 ASP A C 1
ATOM 1448 O O . ASP A 1 185 ? 20.868 -9.937 41.992 1.00 63.22 185 ASP A O 1
ATOM 1452 N N . PHE A 1 186 ? 18.875 -10.666 42.729 1.00 62.00 186 PHE A N 1
ATOM 1453 C CA . PHE A 1 186 ? 18.881 -9.972 44.008 1.00 62.00 186 PHE A CA 1
ATOM 1454 C C . PHE A 1 186 ? 18.937 -11.082 45.062 1.00 62.00 186 PHE A C 1
ATOM 1456 O O . PHE A 1 186 ? 17.942 -11.783 45.257 1.00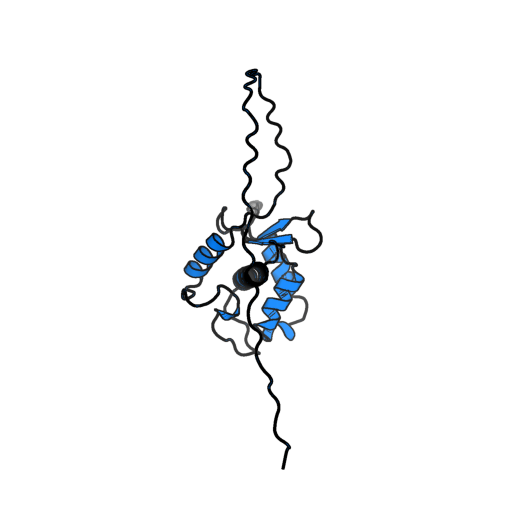 62.00 186 PHE A O 1
ATOM 1463 N N . GLU A 1 187 ? 20.122 -11.283 45.641 1.00 61.03 187 GLU A N 1
ATOM 1464 C CA . GLU A 1 187 ? 20.319 -12.015 46.904 1.00 61.03 187 GLU A CA 1
ATOM 1465 C C . GLU A 1 187 ? 19.824 -11.183 48.095 1.00 61.03 187 GLU A C 1
ATOM 1467 O O . GLU A 1 187 ? 20.004 -9.940 48.073 1.00 61.03 187 GLU A O 1
#

Radius of gyration: 25.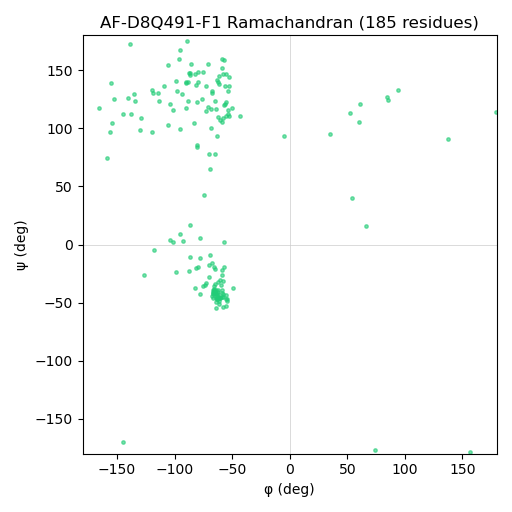94 Å; Cα contacts (8 Å, |Δi|>4): 155; chains: 1; bounding box: 81×39×94 Å

pLDDT: mean 77.34, std 19.7, range [37.09, 97.69]

Sequence (187 aa):
MPPPCRCPTAALLGLALVILAPVVHTLRPSEDAHSLEVGGGPTSRRPPNNHEANDIYLRRQLQIPPHLDVDLWALPDCPPHIRPNHTLEVLAKLAIHGIHGRAVQAGRYFMGCTYMEVCDEIARRFPYFNSSQAGAWRNSVRSVLTKKRVFDHDEDEKPGGWWLDFSHGEGDKLPRKRGSGSSSDFE

Secondary structure (DSSP, 8-state):
-PPP-----------------------------------------PPP--HHHHHHHHHHHHT--TTS-SSGGGSPP--TTS--SS-HHHHHHHHHHHHHHHHHHTT----PBPHHHHHHHHHHH-THHHHS-TTHHHHHHHHHHHHBTTEEE-SSSTT--EEE--TT-SSBSS-------------

Foldseek 3Di:
DDDDDDDDDDDDDDDDDDDDDDDDDDDDDDDDDDDDDPPPDPDPPQPPPCLVVLQVVLCVVVVQDPVDQQALVSDDADPQQDDDPDDLLNLLSRQQSVVQVVCVVVVHDRFAAALVSSLVRSCVRHVNQVPPPVPPVSVVNVVSLQFWPQWFFDPPDPDHTTDGDCPVHTDTPDDPPDPPDPPPDDD

InterPro domains:
  IPR001766 Fork head domain [PS50039] (83-163)
  IPR036388 Winged helix-like DNA-binding domain superfamily [G3DSA:1.10.10.10] (81-181)
  IPR036390 Winged helix DNA-binding domain superfamily [SSF46785] (83-166)